Protein 8SSX (pdb70)

Sequence (162 aa):
MIVSFMVVAMDENRVIIGKDNNLPWRLPSSELQQYVKKKKKTTMGHPLIMMGRKNYEAIGRPLPGRRNIIVTRRNEGYHVEGCEVAHSVEEVFELCKNEEEIFIIFGGAQIIYDLFLPYVDKKLLYITKIIHHAFEEGDDTFFPEMDMTNWKEVFVEKGLTDEKNPYTYYYHVYEEKKQQQ

Nearest PDB structures (foldseek):
  3jw3-assembly2_B  TM=9.024E-01  e=2.977E-31  Bacillus anthracis
  3jwc-assembly1_A  TM=8.945E-01  e=1.397E-30  Bacillus anthracis
  3e0b-assembly1_A  TM=8.965E-01  e=1.486E-30  Bacillus anthracis
  3dat-assembly1_A  TM=9.117E-01  e=6.163E-30  Bacillus anthracis str. Sterne
  3tq8-assembly1_A  TM=8.731E-01  e=2.916E-21  Coxiella burnetii

B-factor: mean 30.6, std 17.38, range [11.69, 187.97]

Foldseek 3Di:
DAEEEEAEAEQQQFAAPWRDDPPLQCQRVVVCLVVQAQEEEEEEPVVCVSVPDDRPRYAYEYEDCDPPDDDPRHHYHDAPVRVCVVCVPPPYYYYRTGPVVCVRCVVPHFKYKYKYWHHDDDHDGHDDDDPCVFKDWPDKAWGDDDDSRPTTIIITMIGTDD

Organism: Bacillus anthracis (NCBI:txid1392)

InterPro domains:
  IPR001796 Dihydrofolate reductase domain [PF00186] (3-160)
  IPR001796 Dihydrofolate reductase domain [PS51330] (2-160)
  IPR001796 Dihydrofolate reductase domain [cd00209] (3-159)
  IPR012259 Dihydrofolate reductase [PIRSF000194] (2-161)
  IPR012259 Dihydrofolate reductase [PTHR48069] (3-161)
  IPR017925 Dihydrofolate reductase conserved site [PS00075] (14-36)
  IPR024072 Dihydrofolate reductase-like domain superfamily [G3DSA:3.40.430.10] (1-162)
  IPR024072 Dihydrofolate reductase-like domain superfamily [SSF53597] (1-161)

Secondary structure (DSSP, 8-state):
-EEEEEEEE-TTSEE-GGG--STT--HHHHHHHHHHTTS-EEEEHHHHHHH-SPPTTS-EEEE-S-TT---TTSEEE-SHHHHHHHTTT-SEEEEE--HHHHHHHGGG--EEEEEEESS----SEE-PPP-TTTEEEEEEEE----SS--S-EEEEEEEE--

Radius of gyration: 15.08 Å; Cα contacts (8 Å, |Δi|>4): 371; chains: 1; bounding box: 40×35×32 Å

Solvent-accessible surface area: 8820 Å² total; per-residue (Å²): 101,75,4,0,2,0,3,4,3,6,78,83,37,34,20,14,106,46,6,20,31,17,240,183,26,35,4,4,42,83,16,0,74,160,34,0,90,53,46,2,0,0,0,4,92,115,2,27,79,32,29,52,126,46,4,69,58,26,76,6,0,0,10,15,220,71,126,57,29,152,23,166,69,19,58,36,1,43,43,25,112,64,0,51,90,64,0,139,138,41,128,18,0,7,0,2,1,8,51,130,19,36,97,94,0,71,89,107,0,50,45,1,21,4,0,57,2,83,72,53,42,171,31,155,56,114,16,83,139,27,71,106,111,51,28,97,54,71,83,72,71,131,7,120,64,61,168,141,1,79,66,54,3,61,17,42,3,21,59,72,87,189

Structure (mmCIF, N/CA/C/O backbone):
data_8SSX
#
_entry.id   8SSX
#
_cell.length_a   59.623
_cell.length_b   59.623
_cell.length_c   83.025
_cell.angle_alpha   90.00
_cell.angle_beta   90.00
_cell.angle_gamma   120.00
#
_symmetry.space_group_name_H-M   'P 32 2 1'
#
loop_
_entity.id
_entity.type
_entity.pdbx_description
1 polymer 'Dihydrofolate reductase'
2 non-polymer 'SULFATE ION'
3 non-polymer 1,2-ETHANEDIOL
4 water water
#
loop_
_atom_site.group_PDB
_atom_site.id
_atom_site.type_symbol
_atom_site.label_atom_id
_atom_site.label_alt_id
_atom_site.label_comp_id
_atom_site.label_asym_id
_atom_site.label_entity_id
_atom_site.label_seq_id
_atom_site.pdbx_PDB_ins_code
_atom_site.Cartn_x
_atom_site.Cartn_y
_atom_site.Cartn_z
_atom_site.occupancy
_atom_site.B_iso_or_equiv
_atom_site.auth_seq_id
_atom_site.auth_comp_id
_atom_site.auth_asym_id
_atom_site.auth_atom_id
_atom_site.pdbx_PDB_model_num
ATOM 1 N N . MET A 1 1 ? -33.294 -17.251 -5.822 1.00 44.28 1 MET A N 1
ATOM 2 C CA . MET A 1 1 ? -33.224 -16.120 -6.744 1.00 40.14 1 MET A CA 1
ATOM 3 C C . MET A 1 1 ? -32.260 -15.036 -6.297 1.00 33.59 1 MET A C 1
ATOM 4 O O . MET A 1 1 ? -32.374 -14.500 -5.198 1.00 37.31 1 MET A O 1
ATOM 9 N N . ILE A 1 2 ? -31.332 -14.691 -7.177 1.00 26.96 2 ILE A N 1
ATOM 10 C CA . ILE A 1 2 ? -30.278 -13.759 -6.824 1.00 23.53 2 ILE A CA 1
ATOM 11 C C . ILE A 1 2 ? -30.788 -12.342 -7.021 1.00 20.04 2 ILE A C 1
ATOM 12 O O . ILE A 1 2 ? -31.398 -12.035 -8.050 1.00 21.24 2 ILE A O 1
ATOM 17 N N . VAL A 1 3 ? -30.589 -11.503 -6.011 1.00 18.94 3 VAL A N 1
ATOM 18 C CA . VAL A 1 3 ? -30.965 -10.094 -6.087 1.00 16.75 3 VAL A CA 1
ATOM 19 C C . VAL A 1 3 ? -29.694 -9.257 -6.146 1.00 19.23 3 VAL A C 1
ATOM 20 O O . VAL A 1 3 ? -28.884 -9.277 -5.220 1.00 19.82 3 VAL A O 1
ATOM 24 N N . SER A 1 4 ? -29.519 -8.524 -7.239 1.00 15.98 4 SER A N 1
ATOM 25 C CA . SER A 1 4 ? -28.327 -7.699 -7.403 1.00 15.48 4 SER A CA 1
ATOM 26 C C . SER A 1 4 ? -28.742 -6.250 -7.401 1.00 17.98 4 SER A C 1
ATOM 27 O O . SER A 1 4 ? -29.733 -5.910 -8.028 1.00 20.49 4 SER A O 1
ATOM 30 N N . PHE A 1 5 ? -27.993 -5.400 -6.703 1.00 16.79 5 PHE A N 1
ATOM 31 C CA . PHE A 1 5 ? -28.298 -3.973 -6.691 1.00 16.91 5 PHE A CA 1
ATOM 32 C C . PHE A 1 5 ? -27.169 -3.216 -7.376 1.00 18.28 5 PHE A C 1
ATOM 33 O O . PHE A 1 5 ? -26.003 -3.528 -7.168 1.00 18.75 5 PHE A O 1
ATOM 41 N N . MET A 1 6 ? -27.527 -2.226 -8.182 1.00 15.76 6 MET A N 1
ATOM 42 C CA . MET A 1 6 ? -26.538 -1.453 -8.935 1.00 15.55 6 MET A CA 1
ATOM 43 C C . MET A 1 6 ? -26.582 0.002 -8.495 1.00 17.10 6 MET A C 1
ATOM 44 O O . MET A 1 6 ? -27.640 0.644 -8.520 1.00 16.28 6 MET A O 1
ATOM 49 N N A VAL A 1 7 ? -25.429 0.523 -8.097 0.55 14.82 7 VAL A N 1
ATOM 50 N N B VAL A 1 7 ? -25.432 0.517 -8.056 0.45 14.90 7 VAL A N 1
ATOM 51 C CA A VAL A 1 7 ? -25.336 1.900 -7.646 0.55 15.77 7 VAL A CA 1
ATOM 52 C CA B VAL A 1 7 ? -25.325 1.903 -7.596 0.45 15.44 7 VAL A CA 1
ATOM 53 C C A VAL A 1 7 ? -24.114 2.561 -8.264 0.55 15.13 7 VAL A C 1
ATOM 54 C C B VAL A 1 7 ? -24.073 2.590 -8.135 0.45 16.13 7 VAL A C 1
ATOM 55 O O A VAL A 1 7 ? -23.128 1.893 -8.581 0.55 15.45 7 VAL A O 1
ATOM 56 O O B VAL A 1 7 ? -23.011 1.973 -8.238 0.45 16.77 7 VAL A O 1
ATOM 63 N N . ALA A 1 8 ? -24.200 3.870 -8.472 1.00 14.87 8 ALA A N 1
ATOM 64 C CA . ALA A 1 8 ? -23.051 4.668 -8.898 1.00 14.05 8 ALA A CA 1
ATOM 65 C C . ALA A 1 8 ? -22.794 5.748 -7.851 1.00 15.55 8 ALA A C 1
ATOM 66 O O . ALA A 1 8 ? -23.728 6.368 -7.348 1.00 19.41 8 ALA A O 1
ATOM 68 N N . MET A 1 9 ? -21.528 5.952 -7.514 1.00 14.93 9 MET A N 1
ATOM 69 C CA . MET A 1 9 ? -21.147 6.944 -6.517 1.00 14.56 9 MET A CA 1
ATOM 70 C C . MET A 1 9 ? -19.946 7.736 -7.016 1.00 17.30 9 MET A C 1
ATOM 71 O O . MET A 1 9 ? -19.231 7.290 -7.918 1.00 17.69 9 MET A O 1
ATOM 76 N N . ASP A 1 10 ? -19.715 8.898 -6.416 1.00 16.69 10 ASP A N 1
ATOM 77 C CA . ASP A 1 10 ? -18.540 9.698 -6.745 1.00 16.22 10 ASP A CA 1
ATOM 78 C C . ASP A 1 10 ? -17.331 9.270 -5.913 1.00 14.88 10 ASP A C 1
ATOM 79 O O . ASP A 1 10 ? -17.388 8.263 -5.208 1.00 17.05 10 ASP A O 1
ATOM 84 N N . GLU A 1 11 ? -16.244 10.027 -6.019 1.00 18.64 11 GLU A N 1
ATOM 85 C CA . GLU A 1 11 ? -14.978 9.600 -5.435 1.00 17.51 11 GLU A CA 1
ATOM 86 C C . GLU A 1 11 ? -15.045 9.564 -3.922 1.00 20.05 11 GLU A C 1
ATOM 87 O O . GLU A 1 11 ? -14.209 8.934 -3.280 1.00 21.59 11 GLU A O 1
ATOM 93 N N . ASN A 1 12 ? -16.041 10.237 -3.353 1.00 19.22 12 ASN A N 1
ATOM 94 C CA . ASN A 1 12 ? -16.186 10.288 -1.901 1.00 17.83 12 ASN A CA 1
ATOM 95 C C . ASN A 1 12 ? -17.343 9.427 -1.396 1.00 17.34 12 ASN A C 1
ATOM 96 O O . ASN A 1 12 ? -17.817 9.606 -0.269 1.00 17.45 12 ASN A O 1
ATOM 101 N N . ARG A 1 13 ? -17.790 8.512 -2.252 1.00 17.78 13 ARG A N 1
ATOM 102 C CA . ARG A 1 13 ? -18.918 7.617 -1.994 1.00 17.38 13 ARG A CA 1
ATOM 103 C C . ARG A 1 13 ? -20.270 8.320 -1.935 1.00 18.76 13 ARG A C 1
ATOM 104 O O . ARG A 1 13 ? -21.226 7.772 -1.375 1.00 19.72 13 ARG A O 1
ATOM 112 N N . VAL A 1 14 ? -20.371 9.511 -2.519 1.00 15.85 14 VAL A N 1
ATOM 113 C CA . VAL A 1 14 ? -21.631 10.239 -2.463 1.00 15.56 14 VAL A CA 1
ATOM 114 C C . VAL A 1 14 ? -22.442 9.933 -3.718 1.00 20.13 14 VAL A C 1
ATOM 115 O O . VAL A 1 14 ? -21.908 9.912 -4.828 1.00 19.32 14 VAL A O 1
ATOM 119 N N A ILE A 1 15 ? -23.733 9.697 -3.532 0.60 17.09 15 ILE A N 1
ATOM 120 N N B ILE A 1 15 ? -23.733 9.687 -3.525 0.40 17.85 15 ILE A N 1
ATOM 121 C CA A ILE A 1 15 ? -24.622 9.366 -4.641 0.60 19.46 15 ILE A CA 1
ATOM 122 C CA B ILE A 1 15 ? -24.634 9.375 -4.628 0.40 20.05 15 ILE A CA 1
ATOM 123 C C A ILE A 1 15 ? -25.382 10.609 -5.060 0.60 25.79 15 ILE A C 1
ATOM 124 C C B ILE A 1 15 ? -25.350 10.640 -5.058 0.40 25.76 15 ILE A C 1
ATOM 125 O O A ILE A 1 15 ? -25.897 11.338 -4.214 0.60 30.47 15 ILE A O 1
ATOM 126 O O B ILE A 1 15 ? -25.811 11.413 -4.219 0.40 29.83 15 ILE A O 1
ATOM 135 N N . GLY A 1 16 ? -25.437 10.852 -6.367 1.00 34.18 16 GLY A N 1
ATOM 136 C CA . GLY A 1 16 ? -26.195 11.965 -6.907 1.00 41.39 16 GLY A CA 1
ATOM 137 C C . GLY A 1 16 ? -27.684 11.669 -6.861 1.00 42.36 16 GLY A C 1
ATOM 138 O O . GLY A 1 16 ? -28.101 10.569 -6.500 1.00 48.07 16 GLY A O 1
ATOM 139 N N . LYS A 1 17 ? -28.486 12.657 -7.237 0.72 39.65 17 LYS A N 1
ATOM 140 C CA . LYS A 1 17 ? -29.944 12.564 -7.182 0.72 43.15 17 LYS A CA 1
ATOM 141 C C . LYS A 1 17 ? -30.529 11.240 -7.689 0.72 35.51 17 LYS A C 1
ATOM 142 O O . LYS A 1 17 ? -30.334 10.866 -8.844 0.72 38.40 17 LYS A O 1
ATOM 148 N N . ASP A 1 18 ? -31.250 10.548 -6.807 0.52 35.47 18 ASP A N 1
ATOM 149 C CA . ASP A 1 18 ? -32.014 9.347 -7.158 0.52 22.85 18 ASP A CA 1
ATOM 150 C C . ASP A 1 18 ? -31.162 8.229 -7.758 0.52 26.21 18 ASP A C 1
ATOM 151 O O . ASP A 1 18 ? -31.674 7.380 -8.491 0.52 24.66 18 ASP A O 1
ATOM 156 N N . ASN A 1 19 ? -29.868 8.229 -7.450 0.60 26.82 19 ASN A N 1
ATOM 157 C CA . ASN A 1 19 ? -28.951 7.252 -8.042 0.60 24.16 19 ASN A CA 1
ATOM 158 C C . ASN A 1 19 ? -28.923 7.402 -9.567 0.60 26.68 19 ASN A C 1
ATOM 159 O O . ASN A 1 19 ? -28.847 6.416 -10.305 0.60 20.96 19 ASN A O 1
ATOM 164 N N . ASN A 1 20 ? -29.020 8.654 -10.018 1.00 35.67 20 ASN A N 1
ATOM 165 C CA . ASN A 1 20 ? -28.834 9.033 -11.419 1.00 32.45 20 ASN A CA 1
ATOM 166 C C . ASN A 1 20 ? -27.605 9.926 -11.540 1.00 38.18 20 ASN A C 1
ATOM 167 O O . ASN A 1 20 ? -27.427 10.845 -10.733 1.00 37.97 20 ASN A O 1
ATOM 172 N N . LEU A 1 21 ? -26.767 9.672 -12.544 1.00 34.57 21 LEU A N 1
ATOM 173 C CA . LEU A 1 21 ? -25.608 10.524 -12.795 1.00 35.44 21 LEU A CA 1
ATOM 174 C C . LEU A 1 21 ? -26.055 11.878 -13.334 1.00 38.76 21 LEU A C 1
ATOM 175 O O . LEU A 1 21 ? -27.076 11.971 -14.010 1.00 38.26 21 LEU A O 1
ATOM 180 N N . PRO A 1 22 ? -25.279 12.933 -13.042 1.00 49.18 22 PRO A N 1
ATOM 181 C CA . PRO A 1 22 ? -25.607 14.300 -13.463 1.00 62.33 22 PRO A CA 1
ATOM 182 C C . PRO A 1 22 ? -25.208 14.566 -14.912 1.00 66.04 22 PRO A C 1
ATOM 183 O O . PRO A 1 22 ? -24.390 13.834 -15.473 1.00 52.28 22 PRO A O 1
ATOM 187 N N . TRP A 1 23 ? -25.786 15.610 -15.500 1.00 75.42 23 TRP A N 1
ATOM 188 C CA . TRP A 1 23 ? -25.402 16.074 -16.832 1.00 88.89 23 TRP A CA 1
ATOM 189 C C . TRP A 1 23 ? -25.414 14.988 -17.908 1.00 100.13 23 TRP A C 1
ATOM 190 O O . TRP A 1 23 ? -24.584 15.001 -18.817 1.00 99.45 23 TRP A O 1
ATOM 201 N N . ARG A 1 24 ? -26.354 14.054 -17.805 1.00 112.05 24 ARG A N 1
ATOM 202 C CA . ARG A 1 24 ? -26.518 13.022 -18.825 1.00 122.78 24 ARG A CA 1
ATOM 203 C C . ARG A 1 24 ? -25.323 12.068 -18.911 1.00 113.73 24 ARG A C 1
ATOM 204 O O . ARG A 1 24 ? -25.206 11.310 -19.875 1.00 116.53 24 ARG A O 1
ATOM 212 N N . LEU A 1 25 ? -24.436 12.111 -17.916 1.00 99.29 25 LEU A N 1
ATOM 213 C CA . LEU A 1 25 ? -23.306 11.180 -17.858 1.00 80.60 25 LEU A CA 1
ATOM 214 C C . LEU A 1 25 ? -23.794 9.758 -18.092 1.00 53.46 25 LEU A C 1
ATOM 215 O O . LEU A 1 25 ? -24.608 9.253 -17.325 1.00 39.02 25 LEU A O 1
ATOM 220 N N . PRO A 1 26 ? -23.298 9.111 -19.158 1.00 40.48 26 PRO A N 1
ATOM 221 C CA . PRO A 1 26 ? -23.833 7.816 -19.586 1.00 37.61 26 PRO A CA 1
ATOM 222 C C . PRO A 1 26 ? -23.138 6.645 -18.909 1.00 32.23 26 PRO A C 1
ATOM 223 O O . PRO A 1 26 ? -23.512 5.493 -19.137 1.00 35.81 26 PRO A O 1
ATOM 227 N N A SER A 1 27 ? -22.130 6.938 -18.098 0.50 29.20 27 SER A N 1
ATOM 228 N N B SER A 1 27 ? -22.170 6.952 -18.046 0.50 28.25 27 SER A N 1
ATOM 229 C CA A SER A 1 27 ? -21.301 5.891 -17.523 0.50 27.51 27 SER A CA 1
ATOM 230 C CA B SER A 1 27 ? -21.268 5.963 -17.441 0.50 28.45 27 SER A CA 1
ATOM 231 C C A SER A 1 27 ? -22.142 4.748 -16.962 0.50 29.38 27 SER A C 1
ATOM 232 C C B SER A 1 27 ? -21.953 4.772 -16.763 0.50 28.92 27 SER A C 1
ATOM 233 O O A SER A 1 27 ? -22.047 3.611 -17.433 0.50 28.86 27 SER A O 1
ATOM 234 O O B SER A 1 27 ? -21.536 3.623 -16.927 0.50 26.65 27 SER A O 1
ATOM 239 N N . GLU A 1 28 ? -22.986 5.050 -15.979 1.00 27.98 28 GLU A N 1
ATOM 240 C CA . GLU A 1 28 ? -23.724 3.999 -15.293 1.00 27.72 28 GLU A CA 1
ATOM 241 C C . GLU A 1 28 ? -24.790 3.365 -16.190 1.00 31.15 28 GLU A C 1
ATOM 242 O O . GLU A 1 28 ? -25.004 2.151 -16.154 1.00 27.35 28 GLU A O 1
ATOM 248 N N . LEU A 1 29 ? -25.448 4.171 -17.011 1.00 29.36 29 LEU A N 1
ATOM 249 C CA . LEU A 1 29 ? -26.501 3.633 -17.867 1.00 22.97 29 LEU A CA 1
ATOM 250 C C . LEU A 1 29 ? -25.947 2.601 -18.860 1.00 22.54 29 LEU A C 1
ATOM 251 O O . LEU A 1 29 ? -26.569 1.564 -19.106 1.00 27.49 29 LEU A O 1
ATOM 256 N N A GLN A 1 30 ? -24.774 2.885 -19.420 0.51 24.41 30 GLN A N 1
ATOM 257 N N B GLN A 1 30 ? -24.782 2.894 -19.429 0.49 24.57 30 GLN A N 1
ATOM 258 C CA A GLN A 1 30 ? -24.131 1.958 -20.349 0.51 26.73 30 GLN A CA 1
ATOM 259 C CA B GLN A 1 30 ? -24.116 1.966 -20.336 0.49 26.86 30 GLN A CA 1
ATOM 260 C C A GLN A 1 30 ? -23.833 0.637 -19.646 0.51 25.23 30 GLN A C 1
ATOM 261 C C B GLN A 1 30 ? -23.887 0.641 -19.621 0.49 24.99 30 GLN A C 1
ATOM 262 O O A GLN A 1 30 ? -24.024 -0.443 -20.211 0.51 23.98 30 GLN A O 1
ATOM 263 O O B GLN A 1 30 ? -24.177 -0.433 -20.151 0.49 24.84 30 GLN A O 1
ATOM 274 N N . TYR A 1 31 ? -23.353 0.732 -18.411 1.00 27.04 31 TYR A N 1
ATOM 275 C CA . TYR A 1 31 ? -23.002 -0.448 -17.635 1.00 22.15 31 TYR A CA 1
ATOM 276 C C . TYR A 1 31 ? -24.235 -1.260 -17.290 1.00 22.74 31 TYR A C 1
ATOM 277 O O . TYR A 1 31 ? -24.222 -2.490 -17.369 1.00 25.54 31 TYR A O 1
ATOM 286 N N . VAL A 1 32 ? -25.303 -0.563 -16.916 1.00 22.99 32 VAL A N 1
ATOM 287 C CA . VAL A 1 32 ? -26.550 -1.228 -16.566 1.00 17.88 32 VAL A CA 1
ATOM 288 C C . VAL A 1 32 ? -27.089 -1.987 -17.772 1.00 21.16 32 VAL A C 1
ATOM 289 O O . VAL A 1 32 ? -27.535 -3.132 -17.651 1.00 22.86 32 VAL A O 1
ATOM 293 N N A LYS A 1 33 ? -27.011 -1.365 -18.944 0.42 22.72 33 LYS A N 1
ATOM 294 N N B LYS A 1 33 ? -27.082 -1.324 -18.926 0.42 22.54 33 LYS A N 1
ATOM 295 C CA A LYS A 1 33 ? -27.430 -2.020 -20.178 0.42 23.22 33 LYS A CA 1
ATOM 296 C CA B LYS A 1 33 ? -27.662 -1.883 -20.143 0.42 22.62 33 LYS A CA 1
ATOM 297 C C A LYS A 1 33 ? -26.653 -3.321 -20.381 0.42 22.52 33 LYS A C 1
ATOM 298 C C B LYS A 1 33 ? -26.937 -3.153 -20.571 0.42 20.36 33 LYS A C 1
ATOM 299 O O A LYS A 1 33 ? -27.241 -4.395 -20.477 0.42 18.63 33 LYS A O 1
ATOM 300 O O B LYS A 1 33 ? -27.533 -4.047 -21.162 0.42 21.69 33 LYS A O 1
ATOM 311 N N A LYS A 1 34 ? -25.329 -3.222 -20.426 0.42 27.16 34 LYS A N 1
ATOM 312 N N B LYS A 1 34 ? -25.645 -3.222 -20.267 0.42 26.03 34 LYS A N 1
ATOM 313 N N C LYS A 1 34 ? -25.052 -3.158 -20.237 0.16 27.20 34 LYS A N 1
ATOM 314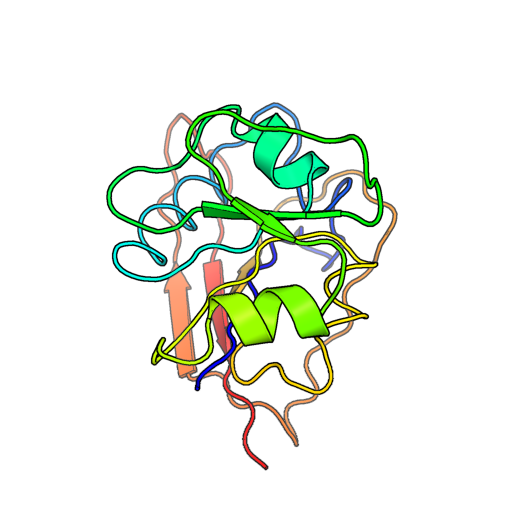 C CA A LYS A 1 34 ? -24.480 -4.391 -20.651 0.42 26.10 34 LYS A CA 1
ATOM 315 C CA B LYS A 1 34 ? -24.831 -4.372 -20.646 0.42 26.66 34 LYS A CA 1
ATOM 316 C CA C LYS A 1 34 ? -24.692 -4.496 -20.694 0.16 26.83 34 LYS A CA 1
ATOM 317 C C A LYS A 1 34 ? -24.696 -5.501 -19.618 0.42 26.67 34 LYS A C 1
ATOM 318 C C B LYS A 1 34 ? -24.937 -5.485 -19.608 0.42 27.09 34 LYS A C 1
ATOM 319 C C C LYS A 1 34 ? -24.888 -5.538 -19.599 0.16 26.83 34 LYS A C 1
ATOM 320 O O A LYS A 1 34 ? -24.825 -6.671 -19.970 0.42 28.25 34 LYS A O 1
ATOM 321 O O B LYS A 1 34 ? -25.202 -6.640 -19.943 0.42 28.32 34 LYS A O 1
ATOM 322 O O C LYS A 1 34 ? -25.171 -6.702 -19.885 0.16 27.89 34 LYS A O 1
ATOM 338 N N . THR A 1 35 ? -24.742 -5.119 -18.347 1.00 21.80 35 THR A N 1
ATOM 339 C CA . THR A 1 35 ? -24.774 -6.062 -17.223 1.00 24.87 35 THR A CA 1
ATOM 340 C C . THR A 1 35 ? -26.108 -6.789 -17.021 1.00 22.46 35 THR A C 1
ATOM 341 O O . THR A 1 35 ? -26.138 -7.944 -16.599 1.00 24.34 35 THR A O 1
ATOM 345 N N . THR A 1 36 ? -27.212 -6.116 -17.320 1.00 20.92 36 THR A N 1
ATOM 346 C CA . THR A 1 36 ? -28.513 -6.691 -17.019 1.00 20.43 36 THR A CA 1
ATOM 347 C C . THR A 1 36 ? -29.202 -7.330 -18.213 1.00 27.88 36 THR A C 1
ATOM 348 O O . THR A 1 36 ? -30.344 -7.766 -18.100 1.00 26.64 36 THR A O 1
ATOM 352 N N . MET A 1 37 ? -28.514 -7.390 -19.350 1.00 29.46 37 MET A N 1
ATOM 353 C CA . MET A 1 37 ? -29.065 -8.049 -20.532 1.00 29.80 37 MET A CA 1
ATOM 354 C C . MET A 1 37 ? -29.537 -9.462 -20.178 1.00 30.82 37 MET A C 1
ATOM 355 O O . MET A 1 37 ? -28.812 -10.228 -19.545 1.00 30.51 37 MET A O 1
ATOM 360 N N . GLY A 1 38 ? -30.770 -9.789 -20.558 1.00 29.54 38 GLY A N 1
ATOM 361 C CA . GLY A 1 38 ? -31.305 -11.122 -20.340 1.00 27.27 38 GLY A CA 1
ATOM 362 C C . GLY A 1 38 ? -31.932 -11.403 -18.985 1.00 30.91 38 GLY A C 1
ATOM 363 O O . GLY A 1 38 ? -32.394 -12.516 -18.737 1.00 33.31 38 GLY A O 1
ATOM 364 N N . HIS A 1 39 ? -31.956 -10.408 -18.105 1.00 23.78 39 HIS A N 1
ATOM 365 C CA . HIS A 1 39 ? -32.587 -10.569 -16.799 1.00 23.93 39 HIS A CA 1
ATOM 366 C C . HIS A 1 39 ? -33.416 -9.346 -16.463 1.00 16.20 39 HIS A C 1
ATOM 367 O O . HIS A 1 39 ? -33.190 -8.276 -17.012 1.00 20.31 39 HIS A O 1
ATOM 374 N N . PRO A 1 40 ? -34.374 -9.496 -15.538 1.00 18.88 40 PRO A N 1
ATOM 375 C CA . PRO A 1 40 ? -35.194 -8.322 -15.243 1.00 16.98 40 PRO A CA 1
ATOM 376 C C . PRO A 1 40 ? -34.391 -7.181 -14.634 1.00 18.04 40 PRO A C 1
ATOM 377 O O . PRO A 1 40 ? -33.508 -7.373 -13.785 1.00 17.09 40 PRO A O 1
ATOM 381 N N . LEU A 1 41 ? -34.723 -5.983 -15.091 1.00 16.28 41 LEU A N 1
ATOM 382 C CA . LEU A 1 41 ? -34.172 -4.749 -14.564 1.00 14.90 41 LEU A CA 1
ATOM 383 C C . LEU A 1 41 ? -35.303 -4.028 -13.838 1.00 18.77 41 LEU A C 1
ATOM 384 O O . LEU A 1 41 ? -36.304 -3.654 -14.454 1.00 17.72 41 LEU A O 1
ATOM 389 N N . ILE A 1 42 ? -35.125 -3.852 -12.531 1.00 15.28 42 ILE A N 1
ATOM 390 C CA . ILE A 1 42 ? -36.096 -3.192 -11.659 1.00 16.25 42 ILE A CA 1
ATOM 391 C C . ILE A 1 42 ? -35.576 -1.791 -11.391 1.00 16.93 42 ILE A C 1
ATOM 392 O O . ILE A 1 42 ? -34.459 -1.623 -10.919 1.00 17.73 42 ILE A O 1
ATOM 397 N N A MET A 1 43 ? -36.395 -0.788 -11.694 0.67 16.52 43 MET A N 1
ATOM 398 N N B MET A 1 43 ? -36.364 -0.769 -11.682 0.33 17.53 43 MET A N 1
ATOM 399 C CA A MET A 1 43 ? -35.985 0.614 -11.582 0.67 20.05 43 MET A CA 1
ATOM 400 C CA B MET A 1 43 ? -35.874 0.583 -11.443 0.33 19.33 43 MET A CA 1
ATOM 401 C C A MET A 1 43 ? -36.973 1.401 -10.720 0.67 20.22 43 MET A C 1
ATOM 402 C C B MET A 1 43 ? -36.932 1.493 -10.855 0.33 19.99 43 MET A C 1
ATOM 403 O O A MET A 1 43 ? -38.161 1.091 -10.699 0.67 17.28 43 MET A O 1
ATOM 404 O O B MET A 1 43 ? -38.119 1.364 -11.156 0.33 17.86 43 MET A O 1
ATOM 413 N N . GLY A 1 44 ? -36.488 2.419 -10.013 1.00 19.39 44 GLY A N 1
ATOM 414 C CA . GLY A 1 44 ? -37.379 3.424 -9.471 1.00 20.32 44 GLY A CA 1
ATOM 415 C C . GLY A 1 44 ? -37.866 4.283 -10.632 1.00 21.69 44 GLY A C 1
ATOM 416 O O . GLY A 1 44 ? -37.236 4.306 -11.696 1.00 21.18 44 GLY A O 1
ATOM 417 N N . ARG A 1 45 ? -38.981 4.985 -10.458 1.00 21.81 45 ARG A N 1
ATOM 418 C CA . ARG A 1 45 ? -39.531 5.751 -11.581 1.00 20.27 45 ARG A CA 1
ATOM 419 C C . ARG A 1 45 ? -38.548 6.825 -12.063 1.00 21.66 45 ARG A C 1
ATOM 420 O O . ARG A 1 45 ? -38.474 7.127 -13.260 1.00 22.95 45 ARG A O 1
ATOM 428 N N . LYS A 1 46 ? -37.775 7.392 -11.142 1.00 24.73 46 LYS A N 1
ATOM 429 C CA . LYS A 1 46 ? -36.820 8.427 -11.529 1.00 25.91 46 LYS A CA 1
ATOM 430 C C . LYS A 1 46 ? -35.662 7.881 -12.374 1.00 22.62 46 LYS A C 1
ATOM 431 O O . LYS A 1 46 ? -35.184 8.561 -13.289 1.00 25.09 46 LYS A O 1
ATOM 437 N N . ASN A 1 47 ? -35.233 6.656 -12.092 1.00 23.47 47 ASN A N 1
ATOM 438 C CA . ASN A 1 47 ? -34.207 6.029 -12.919 1.00 24.93 47 ASN A CA 1
ATOM 439 C C . ASN A 1 47 ? -34.737 5.695 -14.297 1.00 24.35 47 ASN A C 1
ATOM 440 O O . ASN A 1 47 ? -34.066 5.947 -15.299 1.00 25.63 47 ASN A O 1
ATOM 445 N N . TYR A 1 48 ? -35.944 5.136 -14.350 1.00 20.96 48 TYR A N 1
ATOM 446 C CA . TYR A 1 48 ? -36.551 4.829 -15.644 1.00 18.96 48 TYR A CA 1
ATOM 447 C C . TYR A 1 48 ? -36.742 6.099 -16.467 1.00 21.93 48 TYR A C 1
ATOM 448 O O . TYR A 1 48 ? -36.419 6.132 -17.648 1.00 23.41 48 TYR A O 1
ATOM 457 N N . GLU A 1 49 ? -37.263 7.141 -15.831 1.00 20.28 49 GLU A N 1
ATOM 458 C CA . GLU A 1 49 ? -37.527 8.405 -16.514 1.00 21.85 49 GLU A CA 1
ATOM 459 C C . GLU A 1 49 ? -36.249 9.032 -17.067 1.00 26.57 49 GLU A C 1
ATOM 460 O O . GLU A 1 49 ? -36.269 9.684 -18.111 1.00 29.07 49 GLU A O 1
ATOM 466 N N . ALA A 1 50 ? -35.130 8.807 -16.381 1.00 24.23 50 ALA A N 1
ATOM 467 C CA . ALA A 1 50 ? -33.841 9.312 -16.841 1.00 25.90 50 ALA A CA 1
ATOM 468 C C . ALA A 1 50 ? -33.403 8.579 -18.108 1.00 29.07 50 ALA A C 1
ATOM 469 O O . ALA A 1 50 ? -32.850 9.192 -19.031 1.00 31.86 50 ALA A O 1
ATOM 471 N N . ILE A 1 51 ? -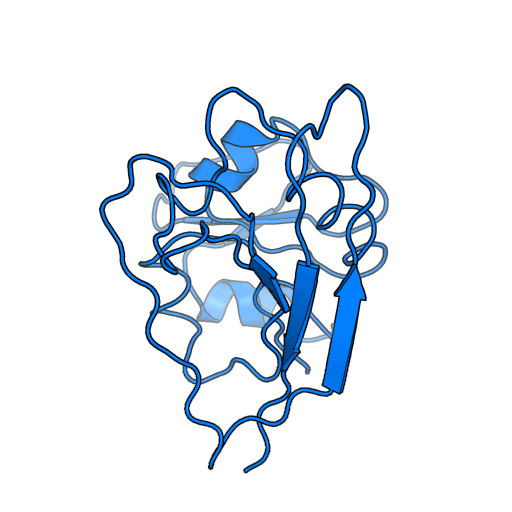33.665 7.275 -18.151 1.00 24.79 51 ILE A N 1
ATOM 472 C CA . ILE A 1 51 ? -33.412 6.462 -19.338 1.00 25.13 51 ILE A CA 1
ATOM 473 C C . ILE A 1 51 ? -34.384 6.853 -20.458 1.00 26.77 51 ILE A C 1
ATOM 474 O O . ILE A 1 51 ? -33.973 7.084 -21.599 1.00 30.92 51 ILE A O 1
ATOM 479 N N . GLY A 1 52 ? -35.669 6.924 -20.115 1.00 24.87 52 GLY A N 1
ATOM 480 C CA . GLY A 1 52 ? -36.699 7.412 -21.015 1.00 28.12 52 GLY A CA 1
ATOM 481 C C . GLY A 1 52 ? -37.295 6.367 -21.940 1.00 25.68 52 GLY A C 1
ATOM 482 O O . GLY A 1 52 ? -38.082 6.694 -22.829 1.00 26.33 52 GLY A O 1
ATOM 483 N N . ARG A 1 53 ? -36.915 5.109 -21.737 1.00 22.97 53 ARG A N 1
ATOM 484 C CA . ARG A 1 53 ? -37.399 4.016 -22.563 1.00 21.73 53 ARG A CA 1
ATOM 485 C C . ARG A 1 53 ? -37.043 2.705 -21.888 1.00 23.31 53 ARG A C 1
ATOM 486 O O . ARG A 1 53 ? -36.121 2.659 -21.076 1.00 27.49 53 ARG A O 1
ATOM 494 N N . PRO A 1 54 ? -37.753 1.627 -22.249 1.00 27.68 54 PRO A N 1
ATOM 495 C CA . PRO A 1 54 ? -37.387 0.300 -21.744 1.00 27.64 54 PRO A CA 1
ATOM 496 C C . PRO A 1 54 ? -36.103 -0.141 -22.424 1.00 29.75 54 PRO A C 1
ATOM 497 O O . PRO A 1 54 ? -35.936 0.139 -23.607 1.00 30.71 54 PRO A O 1
ATOM 501 N N . LEU A 1 55 ? -35.214 -0.814 -21.706 1.00 22.36 55 LEU A N 1
ATOM 502 C CA . LEU A 1 55 ? -34.023 -1.357 -22.347 1.00 20.79 55 LEU A CA 1
ATOM 503 C C . LEU A 1 55 ? -34.381 -2.679 -23.030 1.00 21.72 55 LEU A C 1
ATOM 504 O O . LEU A 1 55 ? -35.165 -3.459 -22.504 1.00 24.67 55 LEU A O 1
ATOM 509 N N . PRO A 1 56 ? -33.817 -2.933 -24.217 1.00 23.50 56 PRO A N 1
ATOM 510 C CA . PRO A 1 56 ? -34.212 -4.094 -25.026 1.00 23.43 56 PRO A CA 1
ATOM 511 C C . PRO A 1 56 ? -33.733 -5.409 -24.437 1.00 26.00 56 PRO A C 1
ATOM 512 O O . PRO A 1 56 ? -32.737 -5.411 -23.731 1.00 22.95 56 PRO A O 1
ATOM 516 N N . GLY A 1 57 ? -34.424 -6.506 -24.743 1.00 25.15 57 GLY A N 1
ATOM 517 C CA . GLY A 1 57 ? -33.937 -7.835 -24.409 1.00 25.95 57 GLY A CA 1
ATOM 518 C C . GLY A 1 57 ? -34.010 -8.191 -22.938 1.00 24.90 57 GLY A C 1
ATOM 519 O O . GLY A 1 57 ? -33.233 -9.016 -22.446 1.00 28.36 57 GLY A O 1
ATOM 520 N N . ARG A 1 58 ? -34.932 -7.560 -22.223 1.00 22.11 58 ARG A N 1
ATOM 521 C CA . ARG A 1 58 ? -35.123 -7.871 -20.815 1.00 25.34 58 ARG A CA 1
ATOM 522 C C . ARG A 1 58 ? -36.427 -7.283 -20.315 1.00 20.35 58 ARG A C 1
ATOM 523 O O . ARG A 1 58 ? -36.968 -6.334 -20.900 1.00 20.39 58 ARG A O 1
ATOM 531 N N . ARG A 1 59 ? -36.927 -7.845 -19.220 1.00 19.45 59 ARG A N 1
ATOM 532 C CA . ARG A 1 59 ? -38.073 -7.259 -18.542 1.00 17.33 59 ARG A CA 1
ATOM 533 C C . ARG A 1 59 ? -37.625 -5.976 -17.868 1.00 22.39 59 ARG A C 1
ATOM 534 O O . ARG A 1 59 ? -36.563 -5.915 -17.244 1.00 19.83 59 ARG A O 1
ATOM 542 N N . ASN A 1 60 ? -38.435 -4.942 -18.037 1.00 16.90 60 ASN A N 1
ATOM 543 C CA . ASN A 1 60 ? -38.228 -3.672 -17.372 1.00 15.85 60 ASN A CA 1
ATOM 544 C C . ASN A 1 60 ? -39.376 -3.464 -16.406 1.00 19.35 60 ASN A C 1
ATOM 545 O O . ASN A 1 60 ? -40.525 -3.380 -16.832 1.00 22.12 60 ASN A O 1
ATOM 550 N N . ILE A 1 61 ? -39.065 -3.386 -15.117 1.00 15.93 61 ILE A N 1
ATOM 551 C CA . ILE A 1 61 ? -40.077 -3.244 -14.081 1.00 16.17 61 ILE A CA 1
ATOM 552 C C . ILE A 1 61 ? -39.814 -1.955 -13.314 1.00 19.13 61 ILE A C 1
ATOM 553 O O . ILE A 1 61 ? -38.710 -1.734 -12.820 1.00 19.60 61 ILE A O 1
ATOM 558 N N . ILE A 1 62 ? -40.815 -1.086 -13.247 1.00 16.53 62 ILE A N 1
ATOM 559 C CA . ILE A 1 62 ? -40.682 0.143 -12.477 1.00 17.03 62 ILE A CA 1
ATOM 560 C C . ILE A 1 62 ? -41.382 -0.069 -11.160 1.00 22.86 62 ILE A C 1
ATOM 561 O O . ILE A 1 62 ? -42.551 -0.454 -11.133 1.00 21.84 62 ILE A O 1
ATOM 566 N N . VAL A 1 63 ? -40.683 0.192 -10.060 1.00 20.26 63 VAL A N 1
ATOM 567 C CA . VAL A 1 63 ? -41.309 0.051 -8.755 1.00 20.86 63 VAL A CA 1
ATOM 568 C C . VAL A 1 63 ? -41.630 1.435 -8.188 1.00 23.91 63 VAL A C 1
ATOM 569 O O . VAL A 1 63 ? -40.758 2.299 -8.088 1.00 27.57 63 VAL A O 1
ATOM 573 N N . THR A 1 64 ? -42.904 1.649 -7.863 1.00 21.11 64 THR A N 1
ATOM 574 C CA . THR A 1 64 ? -43.391 2.950 -7.406 1.00 19.46 64 THR A CA 1
ATOM 575 C C . THR A 1 64 ? -44.645 2.772 -6.561 1.00 21.22 64 THR A C 1
ATOM 576 O O . THR A 1 64 ? -45.475 1.935 -6.868 1.00 23.49 64 THR A O 1
ATOM 580 N N A ARG A 1 65 ? -44.790 3.562 -5.502 0.73 23.55 65 ARG A N 1
ATOM 581 N N B ARG A 1 65 ? -44.782 3.560 -5.499 0.27 23.72 65 ARG A N 1
ATOM 582 C CA A ARG A 1 65 ? -45.995 3.490 -4.689 0.73 25.75 65 ARG A CA 1
ATOM 583 C CA B ARG A 1 65 ? -45.988 3.498 -4.679 0.27 26.00 65 ARG A CA 1
ATOM 584 C C A ARG A 1 65 ? -47.198 4.001 -5.473 0.73 23.83 65 ARG A C 1
ATOM 585 C C B ARG A 1 65 ? -47.139 4.288 -5.298 0.27 25.17 65 ARG A C 1
ATOM 586 O O A ARG A 1 65 ? -48.339 3.698 -5.141 0.73 24.60 65 ARG A O 1
ATOM 587 O O B ARG A 1 65 ? -48.190 4.452 -4.685 0.27 23.47 65 ARG A O 1
ATOM 602 N N . ASN A 1 66 ? -46.928 4.778 -6.516 1.00 25.61 66 ASN A N 1
ATOM 603 C CA . ASN A 1 66 ? -47.974 5.464 -7.257 1.00 24.19 66 ASN A CA 1
ATOM 604 C C . ASN A 1 66 ? -48.862 4.482 -8.019 1.00 23.82 66 ASN A C 1
ATOM 605 O O . ASN A 1 66 ? -48.422 3.860 -8.983 1.00 25.45 66 ASN A O 1
ATOM 610 N N . GLU A 1 67 ? -50.112 4.350 -7.582 1.00 23.55 67 GLU A N 1
ATOM 611 C CA . GLU A 1 67 ? -51.031 3.367 -8.156 1.00 22.81 67 GLU A CA 1
ATOM 612 C C . GLU A 1 67 ? -51.671 3.791 -9.482 1.00 25.37 67 GLU A C 1
ATOM 613 O O . GLU A 1 67 ? -52.410 3.017 -10.094 1.00 33.73 67 GLU A O 1
ATOM 619 N N . GLY A 1 68 ? -51.391 5.016 -9.921 1.00 23.11 68 GLY A N 1
ATOM 620 C CA . GLY A 1 68 ? -51.943 5.526 -11.165 1.00 23.64 68 GLY A CA 1
ATOM 621 C C . GLY A 1 68 ? -50.868 5.782 -12.211 1.00 21.94 68 GLY A C 1
ATOM 622 O O . GLY A 1 68 ? -51.073 6.545 -13.146 1.00 22.70 68 GLY A O 1
ATOM 623 N N . TYR A 1 69 ? -49.733 5.109 -12.061 1.00 22.53 69 TYR A N 1
ATOM 624 C CA . TYR A 1 69 ? -48.576 5.306 -12.926 1.00 20.18 69 TYR A CA 1
ATOM 625 C C . TYR A 1 69 ? -48.487 4.173 -13.947 1.00 24.57 69 TYR A C 1
ATOM 626 O O . TYR A 1 69 ? -48.441 3.003 -13.572 1.00 22.79 69 TYR A O 1
ATOM 635 N N . HIS A 1 70 ? -48.448 4.527 -15.226 1.00 18.26 70 HIS A N 1
ATOM 636 C CA . HIS A 1 70 ? -48.474 3.553 -16.319 1.00 21.75 70 HIS A CA 1
ATOM 637 C C . HIS A 1 70 ? -47.398 3.850 -17.348 1.00 21.55 70 HIS A C 1
ATOM 638 O O . HIS A 1 70 ? -47.207 5.003 -17.735 1.00 22.32 70 HIS A O 1
ATOM 645 N N . VAL A 1 71 ? -46.718 2.807 -17.822 1.00 19.92 71 VAL A N 1
ATOM 646 C CA . VAL A 1 71 ? -45.616 2.985 -18.753 1.00 19.68 71 VAL A CA 1
ATOM 647 C C . VAL A 1 71 ? -45.694 1.970 -19.879 1.00 27.76 71 VAL A C 1
ATOM 648 O O . VAL A 1 71 ? -45.757 0.775 -19.619 1.00 26.97 71 VAL A O 1
ATOM 652 N N . GLU A 1 72 ? -45.687 2.440 -21.122 1.00 23.13 72 GLU A N 1
ATOM 653 C CA . GLU A 1 72 ? -45.726 1.537 -22.266 1.00 26.19 72 GLU A CA 1
ATOM 654 C C . GLU A 1 72 ? -44.452 0.701 -22.345 1.00 28.05 72 GLU A C 1
ATOM 655 O O . GLU A 1 72 ? -43.341 1.222 -22.228 1.00 30.34 72 GLU A O 1
ATOM 661 N N . GLY A 1 73 ? -44.619 -0.601 -22.534 1.00 32.46 73 GLY A N 1
ATOM 662 C CA . GLY A 1 73 ? -43.482 -1.483 -22.725 1.00 34.14 73 GLY A CA 1
ATOM 663 C C . GLY A 1 73 ? -42.743 -1.823 -21.445 1.00 28.77 73 GLY A C 1
ATOM 664 O O . GLY A 1 73 ? -41.691 -2.462 -21.486 1.00 28.87 73 GLY A O 1
ATOM 665 N N . CYS A 1 74 ? -43.280 -1.375 -20.314 1.00 24.74 74 CYS A N 1
ATOM 666 C CA . CYS A 1 74 ? -42.735 -1.731 -19.007 1.00 22.16 74 CYS A CA 1
ATOM 667 C C . CYS A 1 74 ? -43.825 -2.243 -18.090 1.00 22.19 74 CYS A C 1
ATOM 668 O O . CYS A 1 74 ? -45.003 -1.942 -18.267 1.00 26.48 74 CYS A O 1
ATOM 671 N N . GLU A 1 75 ? -43.416 -3.006 -17.094 1.00 20.13 75 GLU A N 1
ATOM 672 C CA . GLU A 1 75 ? -44.321 -3.476 -16.065 1.00 19.70 75 GLU A CA 1
ATOM 673 C C . GLU A 1 75 ? -44.183 -2.515 -14.899 1.00 22.68 75 GLU A C 1
ATOM 674 O O . GLU A 1 75 ? -43.116 -1.946 -14.707 1.00 24.68 75 GLU A O 1
ATOM 680 N N . VAL A 1 76 ? -45.262 -2.312 -14.151 1.00 18.82 76 VAL A N 1
ATOM 681 C CA . VAL A 1 76 ? -45.222 -1.453 -12.965 1.00 17.93 76 VAL A CA 1
ATOM 682 C C . VAL A 1 76 ? -45.588 -2.232 -11.697 1.00 23.10 76 VAL A C 1
ATOM 683 O O . VAL A 1 76 ? -46.641 -2.872 -11.627 1.00 26.10 76 VAL A O 1
ATOM 687 N N . ALA A 1 77 ? -44.707 -2.173 -10.703 1.00 19.19 77 ALA A N 1
ATOM 688 C CA . ALA A 1 77 ? -44.932 -2.829 -9.418 1.00 20.79 77 ALA A CA 1
ATOM 689 C C . ALA A 1 77 ? -44.979 -1.755 -8.346 1.00 20.77 77 ALA A C 1
ATOM 690 O O . ALA A 1 77 ? -44.342 -0.712 -8.485 1.00 23.74 77 ALA A O 1
ATOM 692 N N . HIS A 1 78 ? -45.731 -2.004 -7.282 1.00 22.53 78 HIS A N 1
ATOM 693 C CA . HIS A 1 78 ? -45.971 -0.980 -6.269 1.00 21.61 78 HIS A CA 1
ATOM 694 C C . HIS A 1 78 ? -45.387 -1.305 -4.896 1.00 25.76 78 HIS A C 1
ATOM 695 O O . HIS A 1 78 ? -45.602 -0.567 -3.935 1.00 25.13 78 HIS A O 1
ATOM 702 N N . SER A 1 79 ? -44.651 -2.405 -4.800 1.00 21.08 79 SER A N 1
ATOM 703 C CA . SER A 1 79 ? -44.038 -2.800 -3.544 1.00 20.37 79 SER A CA 1
ATOM 704 C C . SER A 1 79 ? -42.944 -3.821 -3.807 1.00 16.28 79 SER A C 1
ATOM 705 O O . SER A 1 79 ? -42.886 -4.409 -4.889 1.00 19.58 79 SER A O 1
ATOM 708 N N . VAL A 1 80 ? -42.118 -4.063 -2.795 1.00 18.54 80 VAL A N 1
ATOM 709 C CA . VAL A 1 80 ? -41.133 -5.141 -2.854 1.00 17.02 80 VAL A CA 1
ATOM 710 C C . VAL A 1 80 ? -41.822 -6.466 -3.159 1.00 18.89 80 VAL A C 1
ATOM 711 O O . VAL A 1 80 ? -41.415 -7.208 -4.063 1.00 17.73 80 VAL A O 1
ATOM 715 N N . GLU A 1 81 ? -42.886 -6.754 -2.414 1.00 17.59 81 GLU A N 1
ATOM 716 C CA . GLU A 1 81 ? -43.641 -7.974 -2.635 1.00 20.16 81 GLU A CA 1
ATOM 717 C C . GLU A 1 81 ? -44.110 -8.110 -4.086 1.00 19.74 81 GLU A C 1
ATOM 718 O O . GLU A 1 81 ? -44.023 -9.191 -4.668 1.00 20.09 81 GLU A O 1
ATOM 724 N N . GLU A 1 82 ? -44.609 -7.028 -4.679 1.00 17.92 82 GLU A N 1
ATOM 725 C CA . GLU A 1 82 ? -45.120 -7.131 -6.045 1.00 17.99 82 GLU A CA 1
ATOM 726 C C . GLU A 1 82 ? -43.986 -7.401 -7.034 1.00 19.19 82 GLU A C 1
ATOM 727 O O . GLU A 1 82 ? -44.146 -8.157 -7.993 1.00 20.06 82 GLU A O 1
ATOM 733 N N . VAL A 1 83 ? -42.842 -6.777 -6.803 1.00 18.30 83 VAL A N 1
ATOM 734 C CA . VAL A 1 83 ? -41.668 -7.081 -7.608 1.00 18.14 83 VAL A CA 1
ATOM 735 C C . VAL A 1 83 ? -41.293 -8.559 -7.505 1.00 16.84 83 VAL A C 1
ATOM 736 O O . VAL A 1 83 ? -41.068 -9.230 -8.515 1.00 17.83 83 VAL A O 1
ATOM 740 N N . PHE A 1 84 ? -41.228 -9.075 -6.286 1.00 16.96 84 PHE A N 1
ATOM 741 C CA . PHE A 1 84 ? -40.868 -10.482 -6.127 1.00 18.66 84 PHE A CA 1
ATOM 742 C C . PHE A 1 84 ? -41.906 -11.410 -6.779 1.00 18.67 84 PHE A C 1
ATOM 743 O O . PHE A 1 84 ? -41.548 -12.428 -7.384 1.00 19.10 84 PHE A O 1
ATOM 751 N N . GLU A 1 85 ? -43.183 -11.048 -6.678 1.00 19.59 85 GLU A N 1
ATOM 752 C CA . GLU A 1 85 ? -44.239 -11.848 -7.302 1.00 21.33 85 GLU A CA 1
ATOM 753 C C . GLU A 1 85 ? -44.075 -11.878 -8.823 1.00 21.81 85 GLU A C 1
ATOM 754 O O . GLU A 1 85 ? -44.175 -12.940 -9.453 1.00 23.24 85 GLU A O 1
ATOM 760 N N . LEU A 1 86 ? -43.798 -10.721 -9.412 1.00 19.15 86 LEU A N 1
ATOM 761 C CA . LEU A 1 86 ? -43.579 -10.658 -10.858 1.00 18.36 86 LEU A CA 1
ATOM 762 C C . LEU A 1 86 ? -42.375 -11.501 -11.255 1.00 18.98 86 LEU A C 1
ATOM 763 O O . LEU A 1 86 ? -42.341 -12.089 -12.343 1.00 23.67 86 LEU A O 1
ATOM 768 N N . CYS A 1 87 ? -41.390 -11.569 -10.364 1.00 19.93 87 CYS A N 1
ATOM 769 C CA . CYS A 1 87 ? -40.120 -12.208 -10.689 1.00 18.71 87 CYS A CA 1
ATOM 770 C C . CYS A 1 87 ? -39.952 -13.576 -10.051 1.00 18.72 87 CYS A C 1
ATOM 771 O O . CYS A 1 87 ? -38.827 -14.080 -9.947 1.00 21.18 87 CYS A O 1
ATOM 774 N N . LYS A 1 88 ? -41.055 -14.183 -9.626 1.00 22.33 88 LYS A N 1
ATOM 775 C CA . LYS A 1 88 ? -40.950 -15.407 -8.834 1.00 26.02 88 LYS A CA 1
ATOM 776 C C . LYS A 1 88 ? -40.310 -16.558 -9.611 1.00 25.19 88 LYS A C 1
ATOM 777 O O . LYS A 1 88 ? -39.788 -17.495 -9.012 1.00 28.07 88 LYS A O 1
ATOM 783 N N . ASN A 1 89 ? -40.346 -16.483 -10.935 1.00 26.42 89 ASN A N 1
ATOM 784 C CA . ASN A 1 89 ? -39.746 -17.539 -11.754 1.00 28.61 89 ASN A CA 1
ATOM 785 C C . ASN A 1 89 ? -38.438 -17.129 -12.419 1.00 31.11 89 ASN A C 1
ATOM 786 O O . ASN A 1 89 ? -37.971 -17.792 -13.344 1.00 28.51 89 ASN A O 1
ATOM 791 N N . GLU A 1 90 ? -37.849 -16.034 -11.944 1.00 22.99 90 GLU A N 1
ATOM 792 C CA . GLU A 1 90 ? -36.583 -15.548 -12.481 1.00 19.99 90 GLU A CA 1
ATOM 793 C C . GLU A 1 90 ? -35.425 -16.018 -11.616 1.00 23.70 90 GLU A C 1
ATOM 794 O O . GLU A 1 90 ? -35.537 -16.050 -10.393 1.00 28.05 90 GLU A O 1
ATOM 800 N N . GLU A 1 91 ? -34.310 -16.383 -12.244 1.00 23.33 91 GLU A N 1
ATOM 801 C CA . GLU A 1 91 ? -33.160 -16.844 -11.478 1.00 21.32 91 GLU A CA 1
ATOM 802 C C . GLU A 1 91 ? -32.366 -15.690 -10.863 1.00 20.61 91 GLU A C 1
ATOM 803 O O . GLU A 1 91 ? -31.720 -15.863 -9.831 1.00 23.97 91 GLU A O 1
ATOM 809 N N . GLU A 1 92 ? -32.423 -14.514 -11.485 1.00 21.28 92 GLU A N 1
ATOM 810 C CA . GLU A 1 92 ? -31.721 -13.345 -10.952 1.00 19.08 92 GLU A CA 1
ATOM 811 C C . GLU A 1 92 ? -32.417 -12.082 -11.417 1.00 18.65 92 GLU A C 1
ATOM 812 O O . GLU A 1 92 ? -32.937 -12.031 -12.536 1.00 20.49 92 GLU A O 1
ATOM 818 N N . ILE A 1 93 ? -32.430 -11.073 -10.557 1.00 17.35 93 ILE A N 1
ATOM 819 C CA . ILE A 1 93 ? -32.954 -9.764 -10.921 1.00 16.87 93 ILE A CA 1
ATOM 820 C C . ILE A 1 93 ? -31.954 -8.681 -10.534 1.00 15.23 93 ILE A C 1
ATOM 821 O O . ILE A 1 93 ? -31.141 -8.862 -9.624 1.00 18.99 93 ILE A O 1
ATOM 826 N N . PHE A 1 94 ? -32.004 -7.563 -11.251 1.00 15.51 94 PHE A N 1
ATOM 827 C CA . PHE A 1 94 ? -31.099 -6.447 -10.998 1.00 15.52 94 PHE A CA 1
ATOM 828 C C . PHE A 1 94 ? -31.926 -5.230 -10.655 1.00 14.86 94 PHE A C 1
ATOM 829 O O . PHE A 1 94 ? -32.895 -4.927 -11.340 1.00 18.54 94 PHE A O 1
ATOM 837 N N A ILE A 1 95 ? -31.546 -4.526 -9.597 0.72 13.46 95 IL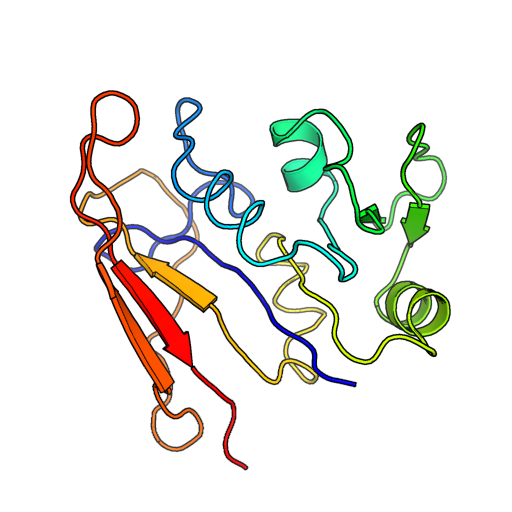E A N 1
ATOM 838 N N B ILE A 1 95 ? -31.534 -4.555 -9.581 0.28 13.84 95 ILE A N 1
ATOM 839 C CA A ILE A 1 95 ? -32.293 -3.362 -9.142 0.72 13.97 95 ILE A CA 1
ATOM 840 C CA B ILE A 1 95 ? -32.220 -3.369 -9.095 0.28 15.27 95 ILE A CA 1
ATOM 841 C C A ILE A 1 95 ? -31.425 -2.117 -9.232 0.72 16.44 95 ILE A C 1
ATOM 842 C C B ILE A 1 95 ? -31.348 -2.152 -9.375 0.28 15.96 95 ILE A C 1
ATOM 843 O O A ILE A 1 95 ? -30.314 -2.092 -8.699 0.72 18.29 95 ILE A O 1
ATOM 844 O O B ILE A 1 95 ? -30.143 -2.178 -9.126 0.28 17.20 95 ILE A O 1
ATOM 853 N N . PHE A 1 96 ? -31.962 -1.097 -9.899 1.00 18.83 96 PHE A N 1
ATOM 854 C CA . PHE A 1 96 ? -31.271 0.167 -10.166 1.00 20.18 96 PHE A CA 1
ATOM 855 C C . PHE A 1 96 ? -32.205 1.288 -9.690 1.00 18.52 96 PHE A C 1
ATOM 856 O O . PHE A 1 96 ? -33.087 1.730 -10.422 1.00 23.79 96 PHE A O 1
ATOM 864 N N . GLY A 1 97 ? -32.036 1.710 -8.447 1.00 24.74 97 GLY A N 1
ATOM 865 C CA . GLY A 1 97 ? -32.897 2.728 -7.867 1.00 24.66 97 GLY A CA 1
ATOM 866 C C . GLY A 1 97 ? -32.225 3.589 -6.814 1.00 29.82 97 GLY A C 1
ATOM 867 O O . GLY A 1 97 ? -31.035 3.434 -6.523 1.00 27.38 97 GLY A O 1
ATOM 868 N N . GLY A 1 98 ? -33.006 4.500 -6.236 1.00 28.45 98 GLY A N 1
ATOM 869 C CA . GLY A 1 98 ? -32.527 5.412 -5.215 1.00 26.18 98 GLY A CA 1
ATOM 870 C C . GLY A 1 98 ? -32.459 4.863 -3.801 1.00 29.26 98 GLY A C 1
ATOM 871 O O . GLY A 1 98 ? -32.619 3.664 -3.554 1.00 24.67 98 GLY A O 1
ATOM 872 N N . ALA A 1 99 ? -32.212 5.763 -2.858 1.00 28.47 99 ALA A N 1
ATOM 873 C CA . ALA A 1 99 ? -32.008 5.391 -1.467 1.00 24.08 99 ALA A CA 1
ATOM 874 C C . ALA A 1 99 ? -33.188 4.650 -0.873 1.00 24.01 99 ALA A C 1
ATOM 875 O O . ALA A 1 99 ? -33.002 3.701 -0.110 1.00 27.21 99 ALA A O 1
ATOM 877 N N . GLN A 1 100 ? -34.399 5.092 -1.201 1.00 27.44 100 GLN A N 1
ATOM 878 C CA . GLN A 1 100 ? -35.595 4.465 -0.651 1.00 30.93 100 GLN A CA 1
ATOM 879 C C . GLN A 1 100 ? -35.687 3.019 -1.126 1.00 28.70 100 GLN A C 1
ATOM 880 O O . GLN A 1 100 ? -36.014 2.120 -0.356 1.00 28.95 100 GLN A O 1
ATOM 886 N N A ILE A 1 101 ? -35.384 2.813 -2.402 0.73 28.31 101 ILE A N 1
ATOM 887 N N B ILE A 1 101 ? -35.406 2.796 -2.404 0.27 27.69 101 ILE A N 1
ATOM 888 C CA A ILE A 1 101 ? -35.459 1.493 -3.015 0.73 24.59 101 ILE A CA 1
ATOM 889 C CA B ILE A 1 101 ? -35.495 1.452 -2.961 0.27 25.24 101 ILE A CA 1
ATOM 890 C C A ILE A 1 101 ? -34.345 0.569 -2.519 0.73 25.18 101 ILE A C 1
ATOM 891 C C B ILE A 1 101 ? -34.360 0.566 -2.449 0.27 24.10 101 ILE A C 1
ATOM 892 O O A ILE A 1 101 ? -34.553 -0.627 -2.311 0.73 21.93 101 ILE A O 1
ATOM 893 O O B ILE A 1 101 ? -34.568 -0.615 -2.169 0.27 22.85 101 ILE A O 1
ATOM 902 N N . TYR A 1 102 ? -33.162 1.130 -2.327 1.00 21.57 102 TYR A N 1
ATOM 903 C CA . TYR A 1 102 ? -32.061 0.394 -1.726 1.00 19.02 102 TYR A CA 1
ATOM 904 C C . TYR A 1 102 ? -32.460 -0.083 -0.323 1.00 22.17 102 TYR A C 1
ATOM 905 O O . TYR A 1 102 ? -32.298 -1.258 0.035 1.00 19.53 102 TYR A O 1
ATOM 914 N N . ASP A 1 103 ? -32.990 0.831 0.478 1.00 20.25 103 ASP A N 1
ATOM 915 C CA . ASP A 1 103 ? -33.441 0.476 1.817 1.00 24.22 103 ASP A CA 1
ATOM 916 C C . ASP A 1 103 ? -34.511 -0.616 1.800 1.00 26.25 103 ASP A C 1
ATOM 917 O O . ASP A 1 103 ? -34.487 -1.523 2.628 1.00 25.09 103 ASP A O 1
ATOM 922 N N . LEU A 1 104 ? -35.438 -0.522 0.852 1.00 22.74 104 LEU A N 1
ATOM 923 C CA . LEU A 1 1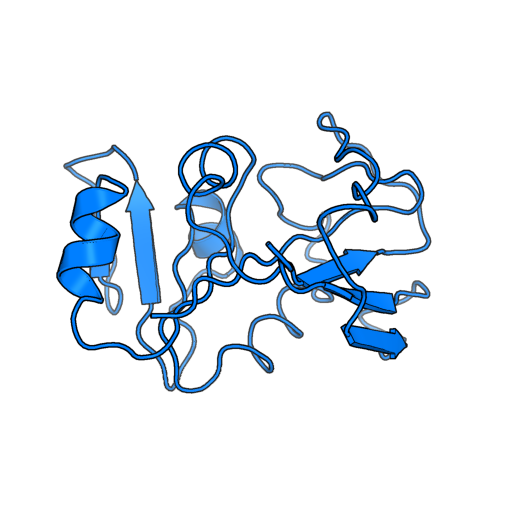04 ? -36.533 -1.483 0.739 1.00 21.98 104 LEU A CA 1
ATOM 924 C C . LEU A 1 104 ? -36.041 -2.890 0.433 1.00 22.35 104 LEU A C 1
ATOM 925 O O . LEU A 1 104 ? -36.580 -3.865 0.959 1.00 22.52 104 LEU A O 1
ATOM 930 N N . PHE A 1 105 ? -35.013 -2.997 -0.407 1.00 19.54 105 PHE A N 1
ATOM 931 C CA . PHE A 1 105 ? -34.575 -4.305 -0.868 1.00 17.88 105 PHE A CA 1
ATOM 932 C C . PHE A 1 105 ? -33.378 -4.834 -0.095 1.00 16.61 105 PHE A C 1
ATOM 93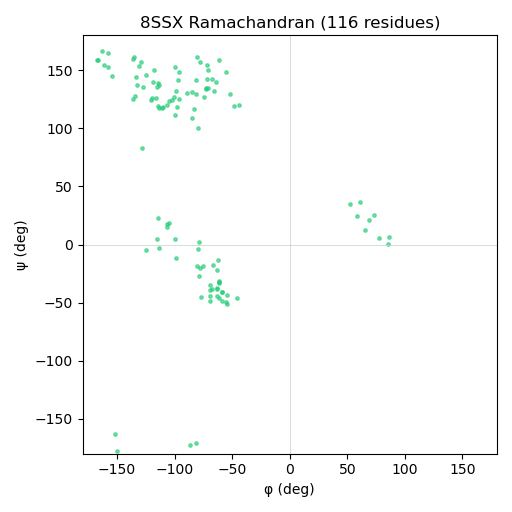3 O O . PHE A 1 105 ? -33.028 -6.008 -0.228 1.00 17.25 105 PHE A O 1
ATOM 941 N N . LEU A 1 106 ? -32.756 -3.976 0.710 1.00 17.93 106 LEU A N 1
ATOM 942 C CA . LEU A 1 106 ? -31.488 -4.332 1.367 1.00 20.61 106 LEU A CA 1
ATOM 943 C C . LEU A 1 106 ? -31.448 -5.730 2.013 1.00 20.93 106 LEU A C 1
ATOM 944 O O . LEU A 1 106 ? -30.490 -6.479 1.801 1.00 21.09 106 LEU A O 1
ATOM 949 N N . PRO A 1 107 ? -32.495 -6.110 2.774 1.00 19.66 107 PRO A N 1
ATOM 950 C CA . PRO A 1 107 ? -32.421 -7.407 3.462 1.00 18.12 107 PRO A CA 1
ATOM 951 C C . PRO A 1 107 ? -32.316 -8.604 2.519 1.00 22.47 107 PRO A C 1
ATOM 952 O O . PRO A 1 107 ? -31.987 -9.702 2.975 1.00 23.20 107 PRO A O 1
ATOM 956 N N . TYR A 1 108 ? -32.573 -8.392 1.230 1.00 19.41 108 TYR A N 1
ATOM 957 C CA . TYR A 1 108 ? -32.647 -9.474 0.251 1.00 17.18 108 TYR A CA 1
ATOM 958 C C . TYR A 1 108 ? -31.526 -9.422 -0.790 1.00 17.09 108 TYR A C 1
ATOM 959 O O . TYR A 1 108 ? -31.430 -10.286 -1.661 1.00 20.63 108 TYR A O 1
ATOM 968 N N . VAL A 1 109 ? -30.693 -8.395 -0.705 1.00 16.09 109 VAL A N 1
ATOM 969 C CA . VAL A 1 109 ? -29.642 -8.187 -1.702 1.00 19.45 109 VAL A CA 1
ATOM 970 C C . VAL A 1 109 ? -28.480 -9.173 -1.520 1.00 16.35 109 VAL A C 1
ATOM 971 O O . VAL A 1 109 ? -27.936 -9.307 -0.426 1.00 20.84 109 VAL A O 1
ATOM 975 N N . ASP A 1 110 ? -28.126 -9.868 -2.598 1.00 15.77 110 ASP A N 1
ATOM 976 C CA . ASP A 1 110 ? -27.047 -10.849 -2.581 1.00 17.11 110 ASP A CA 1
ATOM 977 C C . ASP A 1 110 ? -25.764 -10.291 -3.160 1.00 19.37 110 ASP A C 1
ATOM 978 O O . ASP A 1 110 ? -24.671 -10.707 -2.774 1.00 18.01 110 ASP A O 1
ATOM 983 N N A LYS A 1 111 ? -25.890 -9.360 -4.101 0.50 16.94 111 LYS A N 1
ATOM 984 N N B LYS A 1 111 ? -25.908 -9.348 -4.087 0.50 16.65 111 LYS A N 1
ATOM 985 C CA A LYS A 1 111 ? -24.728 -8.830 -4.809 0.50 13.94 111 LYS A CA 1
ATOM 986 C CA B LYS A 1 111 ? -24.776 -8.802 -4.825 0.50 14.65 111 LYS A CA 1
ATOM 987 C C A LYS A 1 111 ? -24.877 -7.342 -5.045 0.50 17.07 111 LYS A C 1
ATOM 988 C C B LYS A 1 111 ? -24.902 -7.292 -4.904 0.50 17.94 111 LYS A C 1
ATOM 989 O O A LYS A 1 111 ? -25.934 -6.884 -5.488 0.50 14.53 111 LYS A O 1
ATOM 990 O O B LYS A 1 111 ? -26.010 -6.754 -4.957 0.50 17.08 111 LYS A O 1
ATOM 1001 N N A LEU A 1 112 ? -23.816 -6.595 -4.749 0.50 15.98 112 LEU A N 1
ATOM 1002 N N B LEU A 1 112 ? -23.765 -6.606 -4.915 0.50 15.54 112 LEU A N 1
ATOM 1003 C CA A LEU A 1 112 ? -23.768 -5.159 -5.022 0.50 15.85 112 LEU A CA 1
ATOM 1004 C CA B LEU A 1 112 ? -23.763 -5.152 -5.020 0.50 15.81 112 LEU A CA 1
ATOM 1005 C C A LEU A 1 112 ? -22.790 -4.863 -6.153 0.50 15.06 112 LEU A C 1
ATOM 1006 C C B LEU A 1 112 ? -22.749 -4.705 -6.065 0.50 15.64 112 LEU A C 1
ATOM 1007 O O A LEU A 1 112 ? -21.653 -5.334 -6.131 0.50 15.00 112 LEU A O 1
ATOM 1008 O O B LEU A 1 112 ? -21.549 -4.928 -5.907 0.50 16.71 112 LEU A O 1
ATOM 1017 N N . TYR A 1 113 ? -23.245 -4.083 -7.130 1.00 14.66 113 TYR A N 1
ATOM 1018 C CA . TYR A 1 113 ? -22.403 -3.611 -8.227 1.00 12.73 113 TYR A CA 1
ATOM 1019 C C . TYR A 1 113 ? -22.227 -2.131 -8.019 1.00 15.63 113 TYR A C 1
ATOM 1020 O O . TYR A 1 113 ? -23.164 -1.366 -8.225 1.00 16.60 113 TYR A O 1
ATOM 1029 N N . ILE A 1 114 ? -21.039 -1.724 -7.585 1.00 14.23 114 ILE A N 1
ATOM 1030 C CA . ILE A 1 114 ? -20.766 -0.310 -7.323 1.00 14.57 114 ILE A CA 1
ATOM 1031 C C . ILE A 1 114 ? -19.875 0.294 -8.398 1.00 16.73 114 ILE A C 1
ATOM 1032 O O . ILE A 1 114 ? -18.749 -0.162 -8.620 1.00 17.30 114 ILE A O 1
ATOM 1037 N N . THR A 1 115 ? -20.378 1.320 -9.076 1.00 14.66 115 THR A N 1
ATOM 1038 C CA . THR A 1 115 ? -19.553 2.040 -10.037 1.00 13.28 115 THR A CA 1
ATOM 1039 C C . THR A 1 115 ? -19.034 3.264 -9.304 1.00 17.35 115 THR A C 1
ATOM 1040 O O . THR A 1 115 ? -19.816 4.086 -8.841 1.00 17.08 115 THR A O 1
ATOM 1044 N N . LYS A 1 116 ? -17.721 3.366 -9.172 1.00 17.45 116 LYS A N 1
ATOM 1045 C CA . LYS A 1 116 ? -17.146 4.496 -8.458 1.00 19.00 116 LYS A CA 1
ATOM 1046 C C . LYS A 1 116 ? -16.436 5.395 -9.445 1.00 18.11 116 LYS A C 1
ATOM 1047 O O . LYS A 1 116 ? -15.481 4.980 -10.102 1.00 18.61 116 LYS A O 1
ATOM 1053 N N A ILE A 1 117 ? -16.928 6.622 -9.561 0.51 18.44 117 ILE A N 1
ATOM 1054 N N B ILE A 1 117 ? -16.901 6.636 -9.545 0.49 18.13 117 ILE A N 1
ATOM 1055 C CA A ILE A 1 117 ? -16.356 7.594 -10.477 0.51 17.70 117 ILE A CA 1
ATOM 1056 C CA B ILE A 1 117 ? -16.354 7.588 -10.505 0.49 17.48 117 ILE A CA 1
ATOM 1057 C C A ILE A 1 117 ? -15.298 8.392 -9.725 0.51 20.39 117 ILE A C 1
ATOM 1058 C C B ILE A 1 117 ? -15.356 8.519 -9.819 0.49 20.28 117 ILE A C 1
ATOM 1059 O O A ILE A 1 117 ? -15.530 8.829 -8.597 0.51 19.88 117 ILE A O 1
ATOM 1060 O O B ILE A 1 117 ? -15.693 9.183 -8.839 0.49 19.00 117 ILE A O 1
ATOM 1069 N N . HIS A 1 118 ? -14.136 8.566 -10.348 1.00 21.03 118 HIS A N 1
ATOM 1070 C CA . HIS A 1 118 ? -13.052 9.339 -9.735 1.00 26.45 118 HIS A CA 1
ATOM 1071 C C . HIS A 1 118 ? -13.192 10.839 -9.991 1.00 25.51 118 HIS A C 1
ATOM 1072 O O . HIS A 1 118 ? -12.356 11.469 -10.653 1.00 25.51 118 HIS A O 1
ATOM 1079 N N . HIS A 1 119 ? -14.270 11.396 -9.456 1.00 24.66 119 HIS A N 1
ATOM 1080 C CA . HIS A 1 119 ? -14.564 12.821 -9.534 1.00 21.68 119 HIS A CA 1
ATOM 1081 C C . HIS A 1 119 ? -15.583 13.101 -8.448 1.00 23.39 119 HIS A C 1
ATOM 1082 O O . HIS A 1 119 ? -16.310 12.194 -8.042 1.00 21.55 119 HIS A O 1
ATOM 1089 N N . ALA A 1 120 ? -15.635 14.336 -7.963 1.00 21.67 120 ALA A N 1
ATOM 1090 C CA . ALA A 1 120 ? -16.625 14.704 -6.962 1.00 19.68 120 ALA A CA 1
ATOM 1091 C C . ALA A 1 120 ? -17.796 15.392 -7.640 1.00 22.43 120 ALA A C 1
ATOM 1092 O O . ALA A 1 120 ? -17.605 16.297 -8.445 1.00 28.28 120 ALA A O 1
ATOM 1094 N N . PHE A 1 121 ? -19.004 14.955 -7.303 1.00 20.12 121 PHE A N 1
ATOM 1095 C CA . PHE A 1 121 ? -20.227 15.564 -7.810 1.00 20.47 121 PHE A CA 1
ATOM 1096 C C . PHE A 1 121 ? -21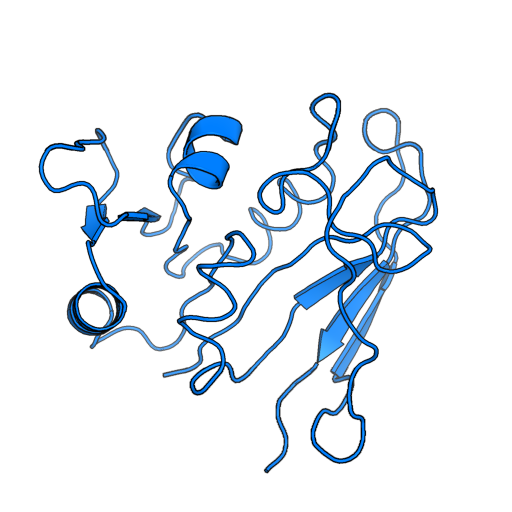.134 15.949 -6.650 1.00 18.95 121 PHE A C 1
ATOM 1097 O O . PHE A 1 121 ? -21.166 15.260 -5.626 1.00 21.17 121 PHE A O 1
ATOM 1105 N N A GLU A 1 122 ? -21.896 17.028 -6.813 0.58 22.71 122 GLU A N 1
ATOM 1106 N N B GLU A 1 122 ? -21.886 17.032 -6.818 0.42 22.44 122 GLU A N 1
ATOM 1107 C CA A GLU A 1 122 ? -22.859 17.417 -5.790 0.58 22.04 122 GLU A CA 1
ATOM 1108 C CA B GLU A 1 122 ? -22.886 17.402 -5.831 0.42 22.31 122 GLU A CA 1
ATOM 1109 C C A GLU A 1 122 ? -23.858 16.288 -5.546 0.58 23.51 122 GLU A C 1
ATOM 1110 C C B GLU A 1 122 ? -23.783 16.200 -5.551 0.42 23.62 122 GLU A C 1
ATOM 1111 O O A GLU A 1 122 ? -24.415 15.724 -6.485 0.58 27.81 122 GLU A O 1
ATOM 1112 O O B GLU A 1 122 ? -24.190 15.492 -6.472 0.42 25.65 122 GLU A O 1
ATOM 1123 N N . GLY A 1 123 ? -24.066 15.954 -4.277 1.00 21.85 123 GLY A N 1
ATOM 1124 C CA . GLY A 1 123 ? -24.943 14.867 -3.900 1.00 20.42 123 GLY A CA 1
ATOM 1125 C C . GLY A 1 123 ? -25.260 14.990 -2.428 1.00 23.06 123 GLY A C 1
ATOM 1126 O O . GLY A 1 123 ? -24.508 15.611 -1.686 1.00 25.15 123 GLY A O 1
ATOM 1127 N N A ASP A 1 124 ? -26.369 14.393 -2.003 0.52 25.41 124 ASP A N 1
ATOM 1128 N N B ASP A 1 124 ? -26.367 14.393 -2.000 0.48 25.41 124 ASP A N 1
ATOM 1129 C CA A ASP A 1 124 ? -26.821 14.528 -0.621 0.52 26.24 124 ASP A CA 1
ATOM 1130 C CA B ASP A 1 124 ? -26.799 14.527 -0.614 0.48 25.94 124 ASP A CA 1
ATOM 1131 C C A ASP A 1 124 ? -26.952 13.193 0.114 0.52 23.30 124 ASP A C 1
ATOM 1132 C C B ASP A 1 124 ? -26.661 13.237 0.192 0.48 22.81 124 ASP A C 1
ATOM 1133 O O A ASP A 1 124 ? -27.491 13.142 1.223 0.52 25.87 124 ASP A O 1
ATOM 1134 O O B ASP A 1 124 ? -26.718 13.264 1.420 0.48 23.85 124 ASP A O 1
ATOM 1143 N N . THR A 1 125 ? -26.466 12.119 -0.498 1.00 20.10 125 THR A N 1
ATOM 1144 C CA . THR A 1 125 ? -26.489 10.813 0.152 1.00 19.30 125 THR A CA 1
ATOM 1145 C C . THR A 1 125 ? -25.138 10.120 0.118 1.00 18.82 125 THR A C 1
ATOM 1146 O O . THR A 1 125 ? -24.625 9.822 -0.948 1.00 20.38 125 THR A O 1
ATOM 1150 N N . PHE A 1 126 ? -24.577 9.874 1.299 1.00 17.18 126 PHE A N 1
ATOM 1151 C CA . PHE A 1 126 ? -23.327 9.140 1.434 1.00 16.19 126 PHE A CA 1
ATOM 1152 C C . PHE A 1 126 ? -23.614 7.647 1.546 1.00 21.35 126 PHE A C 1
ATOM 1153 O O . PHE A 1 126 ? -24.461 7.230 2.342 1.00 20.92 126 PHE A O 1
ATOM 1161 N N . PHE A 1 127 ? -22.908 6.852 0.738 1.00 17.05 127 PHE A N 1
ATOM 1162 C CA . PHE A 1 127 ? -23.020 5.397 0.767 1.00 17.54 127 PHE A CA 1
ATOM 1163 C C . PHE A 1 127 ? -21.859 4.822 1.564 1.00 15.17 127 PHE A C 1
ATOM 1164 O O . PHE A 1 127 ? -20.706 4.908 1.148 1.00 18.81 127 PHE A O 1
ATOM 1172 N N . PRO A 1 128 ? -22.163 4.258 2.738 1.00 21.11 128 PRO A N 1
ATOM 1173 C CA . PRO A 1 128 ? -21.113 3.864 3.678 1.00 19.50 128 PRO A CA 1
ATOM 1174 C C . PRO A 1 128 ? -20.177 2.823 3.117 1.00 24.95 128 PRO A C 1
ATOM 1175 O O . PRO A 1 128 ? -20.509 2.107 2.162 1.00 22.24 128 PRO A O 1
ATOM 1179 N N . GLU A 1 129 ? -19.001 2.755 3.719 1.00 23.38 129 GLU A N 1
ATOM 1180 C CA . GLU A 1 129 ? -18.022 1.748 3.359 1.00 26.48 129 GLU A CA 1
ATOM 1181 C C . GLU A 1 129 ? -18.632 0.365 3.478 1.00 25.77 129 GLU A C 1
ATOM 1182 O O . GLU A 1 129 ? -19.513 0.121 4.305 1.00 24.92 129 GLU A O 1
ATOM 1188 N N . MET A 1 130 ? -18.166 -0.544 2.634 1.00 27.46 130 MET A N 1
ATOM 1189 C CA . MET A 1 130 ? -18.657 -1.908 2.673 1.00 27.01 130 MET A CA 1
ATOM 1190 C C . MET A 1 130 ? -18.111 -2.613 3.912 1.00 26.48 130 MET A C 1
ATOM 1191 O O . MET A 1 130 ? -16.930 -2.497 4.236 1.00 30.93 130 MET A O 1
ATOM 1196 N N . ASP A 1 131 ? -18.986 -3.327 4.606 1.00 27.89 131 ASP A N 1
ATOM 1197 C CA . ASP A 1 131 ? -18.581 -4.129 5.755 1.00 31.05 131 ASP A CA 1
ATOM 1198 C C . ASP A 1 131 ? -17.981 -5.426 5.237 1.00 23.11 131 ASP A C 1
ATOM 1199 O O . ASP A 1 131 ? -18.707 -6.336 4.847 1.00 25.03 131 ASP A O 1
ATOM 1204 N N . MET A 1 132 ? -16.654 -5.496 5.217 1.00 22.43 132 MET A N 1
ATOM 1205 C CA . MET A 1 132 ? -15.976 -6.607 4.559 1.00 22.47 132 MET A CA 1
ATOM 1206 C C . MET A 1 132 ? -15.955 -7.892 5.394 1.00 23.78 132 MET A C 1
ATOM 1207 O O . MET A 1 132 ? -15.417 -8.908 4.959 1.00 26.12 132 MET A O 1
ATOM 1212 N N . THR A 1 133 ? -16.575 -7.855 6.573 1.00 25.10 133 THR A N 1
ATOM 1213 C CA . THR A 1 133 ? -16.794 -9.081 7.329 1.00 28.77 133 THR A CA 1
ATOM 1214 C C . THR A 1 133 ? -18.008 -9.819 6.777 1.00 33.17 133 THR A C 1
ATOM 1215 O O . THR A 1 133 ? -18.180 -11.010 7.010 1.00 38.69 133 THR A O 1
ATOM 1219 N N . ASN A 1 134 ? -18.848 -9.113 6.033 1.00 33.90 134 ASN A N 1
ATOM 1220 C CA . ASN A 1 134 ? -20.042 -9.753 5.495 1.00 36.93 134 ASN A CA 1
ATOM 1221 C C . ASN A 1 134 ? -20.172 -9.642 3.985 1.00 32.17 134 ASN A C 1
ATOM 1222 O O . ASN A 1 134 ? -21.078 -10.220 3.401 1.00 31.56 134 ASN A O 1
ATOM 1227 N N . TRP A 1 135 ? -19.260 -8.906 3.364 1.00 25.99 135 TRP A N 1
ATOM 1228 C CA . TRP A 1 135 ? -19.202 -8.835 1.910 1.00 22.81 135 TRP A CA 1
ATOM 1229 C C . TRP A 1 135 ? -17.809 -9.222 1.430 1.00 23.23 135 TRP A C 1
ATOM 1230 O O . TRP A 1 135 ? -16.814 -8.915 2.083 1.00 23.57 135 TRP A O 1
ATOM 1241 N N . LYS A 1 136 ? -17.741 -9.875 0.277 1.00 18.04 136 LYS A N 1
ATOM 1242 C CA . LY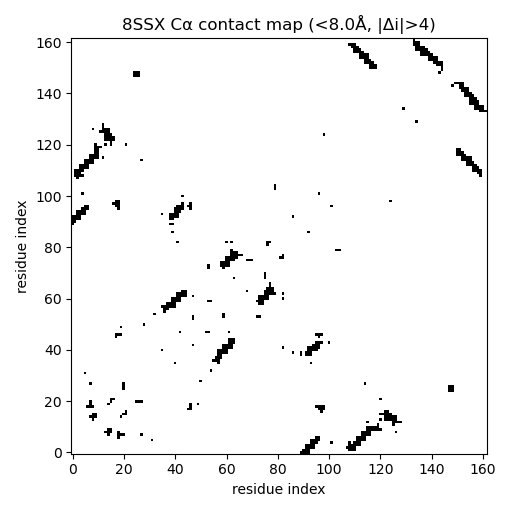S A 1 136 ? -16.456 -10.157 -0.358 1.00 20.43 136 LYS A CA 1
ATOM 1243 C C . LYS A 1 136 ? -16.435 -9.473 -1.719 1.00 20.05 136 LYS A C 1
ATOM 1244 O O . LYS A 1 136 ? -17.442 -9.469 -2.425 1.00 18.52 136 LYS A O 1
ATOM 1250 N N . GLU A 1 137 ? -15.302 -8.886 -2.090 1.00 16.86 137 GLU A N 1
ATOM 1251 C CA . GLU A 1 137 ? -15.200 -8.289 -3.413 1.00 19.59 137 GLU A CA 1
ATOM 1252 C C . GLU A 1 137 ? -14.856 -9.374 -4.425 1.00 21.68 137 GLU A C 1
ATOM 1253 O O . GLU A 1 137 ? -13.796 -9.999 -4.345 1.00 23.74 137 GLU A O 1
ATOM 1259 N N . VAL A 1 138 ? -15.766 -9.610 -5.362 1.00 17.26 138 VAL A N 1
ATOM 1260 C CA . VAL A 1 138 ? -15.598 -10.688 -6.332 1.00 17.01 138 VAL A CA 1
ATOM 1261 C C . VAL A 1 138 ? -14.605 -10.277 -7.417 1.00 18.27 138 VAL A C 1
ATOM 1262 O O . VAL A 1 138 ? -13.721 -11.058 -7.788 1.00 18.93 138 VAL A O 1
ATOM 1266 N N . PHE A 1 139 ? -14.745 -9.056 -7.924 1.00 15.18 139 PHE A N 1
ATOM 1267 C CA . PHE A 1 139 ? -13.790 -8.509 -8.873 1.00 15.01 139 PHE A CA 1
ATOM 1268 C C . PHE A 1 139 ? -13.838 -6.994 -8.890 1.00 16.25 139 PHE A C 1
ATOM 1269 O O . PHE A 1 139 ? -14.781 -6.378 -8.372 1.00 16.41 139 PHE A O 1
ATOM 1277 N N . VAL A 1 140 ? -12.805 -6.403 -9.485 1.00 17.41 140 VAL A N 1
ATOM 1278 C CA . VAL A 1 140 ? -12.782 -4.985 -9.783 1.00 17.57 140 VAL A CA 1
ATOM 1279 C C . VAL A 1 140 ? -12.434 -4.840 -11.253 1.00 21.09 140 VAL A C 1
ATOM 1280 O O . VAL A 1 140 ? -11.523 -5.506 -11.754 1.00 20.40 140 VAL A O 1
ATOM 1284 N N . GLU A 1 141 ? -13.150 -3.969 -11.956 1.00 18.32 141 GLU A N 1
ATOM 1285 C CA . GLU A 1 141 ? -12.947 -3.825 -13.393 1.00 17.71 141 GLU A CA 1
ATOM 1286 C C . GLU A 1 141 ? -12.876 -2.352 -13.738 1.00 22.71 141 GLU A C 1
ATOM 1287 O O . GLU A 1 141 ? -13.757 -1.580 -13.363 1.00 21.10 141 GLU A O 1
ATOM 1293 N N . LYS A 1 142 ? -11.824 -1.964 -14.448 1.00 22.01 142 LYS A N 1
ATOM 1294 C CA . LYS A 1 142 ? -11.671 -0.569 -14.836 1.00 21.07 142 LYS A CA 1
ATOM 1295 C C . LYS A 1 142 ? -12.669 -0.212 -15.927 1.00 22.23 142 LYS A C 1
ATOM 1296 O O . LYS A 1 142 ? -12.831 -0.953 -16.904 1.00 23.67 142 LYS A O 1
ATOM 1302 N N . GLY A 1 143 ? -13.332 0.928 -15.763 1.00 21.65 143 GLY A N 1
ATOM 1303 C CA . GLY A 1 143 ? -14.287 1.397 -16.749 1.00 20.73 143 GLY A CA 1
ATOM 1304 C C . GLY A 1 143 ? -13.604 2.014 -17.958 1.00 22.96 143 GLY A C 1
ATOM 1305 O O . GLY A 1 143 ? -12.454 2.445 -17.883 1.00 24.56 143 GLY A O 1
ATOM 1306 N N . LEU A 1 144 ? -14.314 2.035 -19.083 1.00 30.71 144 LEU A N 1
ATOM 1307 C CA . LEU A 1 144 ? -13.775 2.578 -20.324 1.00 35.46 144 LEU A CA 1
ATOM 1308 C C . LEU A 1 144 ? -13.980 4.087 -20.363 1.00 33.72 144 LEU A C 1
ATOM 1309 O O . LEU A 1 144 ? -15.108 4.571 -20.495 1.00 35.16 144 LEU A O 1
ATOM 1314 N N . THR A 1 145 ? -12.879 4.819 -20.220 1.00 30.47 145 THR A N 1
ATOM 1315 C CA . THR A 1 145 ? -12.872 6.273 -20.334 1.00 33.55 145 THR A CA 1
ATOM 1316 C C . THR A 1 145 ? -12.822 6.671 -21.805 1.00 43.38 145 THR A C 1
ATOM 1317 O O . THR A 1 145 ? -11.991 6.168 -22.562 1.00 39.40 145 THR A O 1
ATOM 1321 N N . ASP A 1 146 ? -13.721 7.562 -22.212 1.00 40.96 146 ASP A N 1
ATOM 1322 C CA . ASP A 1 146 ? -13.738 8.059 -23.581 1.00 41.62 146 ASP A CA 1
ATOM 1323 C C . ASP A 1 146 ? -14.324 9.464 -23.634 1.00 44.99 146 ASP A C 1
ATOM 1324 O O . ASP A 1 146 ? -14.416 10.143 -22.613 1.00 39.45 146 ASP A O 1
ATOM 1329 N N . GLU A 1 147 ? -14.720 9.887 -24.831 1.00 49.38 147 GLU A N 1
ATOM 1330 C CA . GLU A 1 147 ? -15.297 11.207 -25.031 1.00 54.39 147 GLU A CA 1
ATOM 1331 C C . GLU A 1 147 ? -16.488 11.430 -24.108 1.00 43.78 147 GLU A C 1
ATOM 1332 O O . GLU A 1 147 ? -16.561 12.436 -23.404 1.00 46.28 147 GLU A O 1
ATOM 1338 N N . LYS A 1 148 ? -17.418 10.482 -24.119 1.00 39.79 148 LYS A N 1
ATOM 1339 C CA . LYS A 1 148 ? -18.662 10.614 -23.363 1.00 45.02 148 LYS A CA 1
ATOM 1340 C C . LYS A 1 148 ? -18.476 10.338 -21.874 1.00 43.86 148 LYS A C 1
ATOM 1341 O O . LYS A 1 148 ? -19.297 10.748 -21.052 1.00 40.19 148 LYS A O 1
ATOM 1347 N N . ASN A 1 149 ? -17.393 9.643 -21.537 1.00 40.40 149 ASN A N 1
ATOM 1348 C CA . ASN A 1 149 ? -17.087 9.310 -20.151 1.00 38.23 149 ASN A CA 1
ATOM 1349 C C . ASN A 1 149 ? -15.661 9.719 -19.802 1.00 39.86 149 ASN A C 1
ATOM 1350 O O . ASN A 1 149 ? -14.745 8.897 -19.843 1.00 39.95 149 ASN A O 1
ATOM 1355 N N . PRO A 1 150 ? -15.476 11.000 -19.452 1.00 35.26 150 PRO A N 1
ATOM 1356 C CA . PRO A 1 150 ? -14.173 11.666 -19.317 1.00 37.25 150 PRO A CA 1
ATOM 1357 C C . PRO A 1 150 ? -13.388 11.306 -18.057 1.00 39.01 150 PRO A C 1
ATOM 1358 O O . PRO A 1 150 ? -12.183 11.539 -18.009 1.00 41.05 150 PRO A O 1
ATOM 1362 N N . TYR A 1 151 ? -14.056 10.756 -17.053 1.00 34.57 151 TYR A N 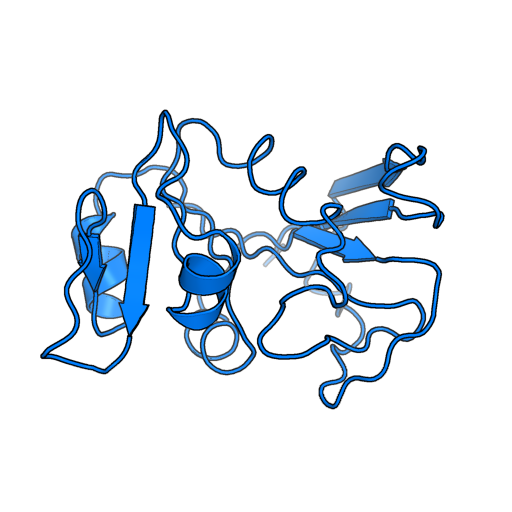1
ATOM 1363 C CA . TYR A 1 151 ? -13.414 10.500 -15.770 1.00 32.75 151 TYR A CA 1
ATOM 1364 C C . TYR A 1 151 ? -13.000 9.038 -15.644 1.00 30.72 151 TYR A C 1
ATOM 1365 O O . TYR A 1 151 ? -13.605 8.158 -16.255 1.00 35.63 151 TYR A O 1
ATOM 1374 N N . THR A 1 152 ? -11.963 8.792 -14.852 1.00 27.86 152 THR A N 1
ATOM 1375 C CA . THR A 1 152 ? -11.573 7.434 -14.499 1.00 25.08 152 THR A CA 1
ATOM 1376 C C . THR A 1 152 ? -12.684 6.862 -13.623 1.00 22.30 152 THR A C 1
ATOM 1377 O O . THR A 1 152 ? -13.278 7.575 -12.817 1.00 23.58 152 THR A O 1
ATOM 1381 N N . TYR A 1 153 ? -12.982 5.581 -13.798 1.00 22.48 153 TYR A N 1
ATOM 1382 C CA . TYR A 1 153 ? -14.007 4.946 -12.984 1.00 18.78 153 TYR A CA 1
ATOM 1383 C C . TYR A 1 153 ? -13.804 3.439 -12.954 1.00 17.10 153 TYR A C 1
ATOM 1384 O O . TYR A 1 153 ? -13.239 2.872 -13.887 1.00 22.08 153 TYR A O 1
ATOM 1393 N N . TYR A 1 154 ? -14.254 2.815 -11.870 1.00 16.92 154 TYR A N 1
ATOM 1394 C CA . TYR A 1 154 ? -14.072 1.383 -11.661 1.00 17.23 154 TYR A CA 1
ATOM 1395 C C . TYR A 1 154 ? -15.363 0.740 -11.210 1.00 16.66 154 TYR A C 1
ATOM 1396 O O . TYR A 1 154 ? -16.129 1.329 -10.442 1.00 18.53 154 TYR A O 1
ATOM 1405 N N . TYR A 1 155 ? -15.588 -0.482 -11.673 1.00 15.61 155 TYR A N 1
ATOM 1406 C CA . TYR A 1 155 ? -16.701 -1.272 -11.176 1.00 18.26 155 TYR A CA 1
ATOM 1407 C C . TYR A 1 155 ? -16.184 -2.194 -10.086 1.00 17.66 155 TYR A C 1
ATOM 1408 O O . TYR A 1 155 ? -15.246 -2.972 -10.299 1.00 19.77 155 TYR A O 1
ATOM 1417 N N . HIS A 1 156 ? -16.804 -2.107 -8.921 1.00 15.97 156 HIS A N 1
ATOM 1418 C CA . HIS A 1 156 ? -16.473 -2.961 -7.794 1.00 16.90 156 HIS A CA 1
ATOM 1419 C C . HIS A 1 156 ? -17.676 -3.833 -7.520 1.00 20.07 156 HIS A C 1
ATOM 1420 O O . HIS A 1 156 ? -18.747 -3.328 -7.231 1.00 20.52 156 HIS A O 1
ATOM 1427 N N . VAL A 1 157 ? -17.514 -5.145 -7.620 1.00 14.32 157 VAL A N 1
ATOM 1428 C CA . VAL A 1 157 ? -18.654 -6.028 -7.458 1.00 13.04 157 VAL A CA 1
ATOM 1429 C C . VAL A 1 157 ? -18.472 -6.929 -6.242 1.00 17.13 157 VAL A C 1
ATOM 1430 O O . VAL A 1 157 ? -17.443 -7.588 -6.106 1.00 16.72 157 VAL A O 1
ATOM 1434 N N . TYR A 1 158 ? -19.457 -6.915 -5.348 1.00 15.54 158 TYR A N 1
ATOM 1435 C CA . TYR A 1 158 ? -19.371 -7.614 -4.065 1.00 14.58 158 TYR A CA 1
ATOM 1436 C C . TYR A 1 158 ? -20.484 -8.630 -3.937 1.00 16.70 158 TYR A C 1
ATOM 1437 O O . TYR A 1 158 ? -21.570 -8.442 -4.492 1.00 17.89 158 TYR A O 1
ATOM 1446 N N A GLU A 1 159 ? -20.220 -9.704 -3.204 0.55 15.28 159 GLU A N 1
ATOM 1447 N N B GLU A 1 159 ? -20.214 -9.681 -3.172 0.45 15.51 159 GLU A N 1
ATOM 1448 C CA A GLU A 1 159 ? -21.220 -10.730 -2.957 0.55 16.51 159 GLU A CA 1
ATOM 1449 C CA B GLU A 1 159 ? -21.230 -10.630 -2.752 0.45 15.88 159 GLU A CA 1
ATOM 1450 C C A GLU A 1 159 ? -21.383 -10.954 -1.460 0.55 17.16 159 GLU A C 1
ATOM 1451 C C B GLU A 1 159 ? -21.238 -10.717 -1.230 0.45 17.18 159 GLU A C 1
ATOM 1452 O O A GLU A 1 159 ? -20.402 -11.080 -0.728 0.55 18.55 159 GLU A O 1
ATOM 1453 O O B GLU A 1 159 ? -20.225 -10.462 -0.580 0.45 16.03 159 GLU A O 1
ATOM 1464 N N A LYS A 1 160 ? -22.628 -11.003 -1.009 0.55 17.70 160 LYS A N 1
ATOM 1465 N N B LYS A 1 160 ? -22.390 -11.060 -0.666 0.45 16.88 160 LYS A N 1
ATOM 1466 C CA A LYS A 1 160 ? -22.895 -11.187 0.406 0.55 20.57 160 LYS A CA 1
ATOM 1467 C CA B LYS A 1 160 ? -22.477 -11.334 0.757 0.45 16.50 160 LYS A CA 1
ATOM 1468 C C A LYS A 1 160 ? -22.525 -12.601 0.810 0.55 24.16 160 LYS A C 1
ATOM 1469 C C B LYS A 1 160 ? -21.904 -12.722 0.970 0.45 26.03 160 LYS A C 1
ATOM 1470 O O A LYS A 1 160 ? -23.058 -13.570 0.268 0.55 26.16 160 LYS A O 1
ATOM 1471 O O B LYS A 1 160 ? -22.086 -13.608 0.134 0.45 29.15 160 LYS A O 1
ATOM 1482 N N A GLN A 1 161 ? -21.596 -12.709 1.754 0.55 23.99 161 GLN A N 1
ATOM 1483 N N B GLN A 1 161 ? -21.198 -12.912 2.074 0.45 32.41 161 GLN A N 1
ATOM 1484 C CA A GLN A 1 161 ? -21.089 -14.004 2.191 0.55 35.33 161 GLN A CA 1
ATOM 1485 C CA B GLN A 1 161 ? -20.715 -14.241 2.415 0.45 38.42 161 GLN A CA 1
ATOM 1486 C C A GLN A 1 161 ? -22.104 -14.773 3.029 0.55 37.45 161 GLN A C 1
ATOM 1487 C C B GLN A 1 161 ? -21.786 -15.000 3.180 0.45 39.11 161 GLN A C 1
ATOM 1488 O O A GLN A 1 161 ? -22.788 -15.662 2.520 0.55 38.97 161 GLN A O 1
ATOM 1489 O O B GLN A 1 161 ? -22.244 -16.059 2.746 0.45 36.87 161 GLN A O 1
ATOM 1500 N N . GLN A 1 162 ? -22.190 -14.440 4.315 1.00 38.51 162 GLN A N 1
ATOM 1501 C CA . GLN A 1 162 ? -23.141 -15.107 5.197 1.00 57.33 162 GLN A CA 1
ATOM 1502 C C . GLN A 1 162 ? -24.566 -14.939 4.683 1.00 72.52 162 GLN A C 1
ATOM 1503 O O . GLN A 1 162 ? -25.280 -15.924 4.481 1.00 79.28 162 GLN A O 1
#